Protein AF-0000000068150733 (afdb_homodimer)

Solvent-accessible surface area (backbone atoms only — not comparable to full-atom values): 11790 Å² total; per-residue (Å²): 134,55,69,70,52,43,53,49,50,53,47,48,40,54,48,56,52,60,64,55,58,65,90,79,44,52,70,69,53,48,50,49,39,52,29,52,35,43,36,51,47,25,50,43,48,15,54,50,29,45,76,70,72,30,46,27,62,54,34,52,63,41,22,58,61,53,30,50,47,46,52,62,22,34,41,68,61,52,50,47,52,60,49,49,59,46,46,54,52,49,50,54,51,53,58,60,60,61,64,65,67,68,67,66,71,79,61,90,120,134,54,69,71,54,43,52,49,47,53,48,48,41,55,50,56,52,60,65,55,58,66,89,79,44,52,70,69,53,47,50,50,38,52,28,52,35,42,36,50,46,25,49,42,48,15,53,49,30,44,76,70,72,31,44,26,62,55,34,53,63,42,22,59,61,54,28,50,46,47,52,63,22,35,42,68,59,51,51,47,52,60,50,49,61,47,47,53,54,48,51,53,51,54,60,61,63,63,63,67,69,68,67,69,70,78,61,88,124

pLDDT: mean 83.76, std 21.95, range [26.53, 98.69]

Foldseek 3Di:
DDPVVLVVQLVVLVCQLVVDPPVPDDPVVNLVSQLVSLLSNLVSVLVVCVVVVHHSVVSNVCSVVSSVVSCVVCVVVVVCCVVVVVVVVVVVVVVVVVVPPPPPPVDDD/DDPVVLVVQLVVLVCQLVVDDPVPDDPVVNLVSQLVSLLSNLQSVLVVCVVVVHHSVVSNVCSVVSSVVSCVVCVVVVVCCVVVVVVVVVVVVVVVVVVPPPPPPPDDD

Nearest PDB structures (foldseek):
  3rqe-assembly1_C  TM=3.757E-01  e=7.958E+00  Homo sapiens
  7nsu-assembly1_D  TM=3.282E-01  e=5.380E+00  Escherichia coli
  6xj1-assembly1_B  TM=3.181E-01  e=6.016E+00  Schizosaccharomyces pombe 972h-
  5vot-assembly1_F  TM=4.435E-01  e=8.083E+00  Rattus norvegicus
  5vov-assembly1_H  TM=4.314E-01  e=9.578E+00  Rattus norvegicus

Structure (mmCIF, N/CA/C/O backbone):
data_AF-0000000068150733-model_v1
#
loop_
_entity.id
_entity.type
_entity.pdbx_description
1 polymer 'Uncharacterized protein'
#
loop_
_atom_site.group_PDB
_atom_site.id
_atom_site.type_symbol
_atom_site.label_atom_id
_atom_site.label_alt_id
_atom_site.label_comp_id
_atom_site.label_asym_id
_atom_site.label_entity_id
_atom_site.label_seq_id
_atom_site.pdbx_PDB_ins_code
_atom_site.Cartn_x
_atom_site.Cartn_y
_atom_site.Cartn_z
_atom_site.occupancy
_atom_site.B_iso_or_equiv
_atom_site.auth_seq_id
_atom_site.auth_comp_id
_atom_site.auth_asym_id
_atom_site.auth_atom_id
_atom_site.pdbx_PDB_model_num
ATOM 1 N N . MET A 1 1 ? 11.312 15.406 -2.502 1 82.88 1 MET A N 1
ATOM 2 C CA . MET A 1 1 ? 10.406 15 -3.568 1 82.88 1 MET A CA 1
ATOM 3 C C . MET A 1 1 ? 9.094 15.781 -3.492 1 82.88 1 MET A C 1
ATOM 5 O O . MET A 1 1 ? 8.578 16.031 -2.4 1 82.88 1 MET A O 1
ATOM 9 N N . SER A 1 2 ? 8.648 16.25 -4.652 1 93.19 2 SER A N 1
ATOM 10 C CA . SER A 1 2 ? 7.434 17.047 -4.648 1 93.19 2 SER A CA 1
ATOM 11 C C . SER A 1 2 ? 6.191 16.172 -4.59 1 93.19 2 SER A C 1
ATOM 13 O O . SER A 1 2 ? 6.258 14.977 -4.875 1 93.19 2 SER A O 1
ATOM 15 N N . LEU A 1 3 ? 5.117 16.719 -4.191 1 95 3 LEU A N 1
ATOM 16 C CA . LEU A 1 3 ? 3.873 15.977 -4.066 1 95 3 LEU A CA 1
ATOM 17 C C . LEU A 1 3 ? 3.441 15.406 -5.414 1 95 3 LEU A C 1
ATOM 19 O O . LEU A 1 3 ? 3.072 14.234 -5.508 1 95 3 LEU A O 1
ATOM 23 N N . PRO A 1 4 ? 3.529 16.219 -6.508 1 95.44 4 PRO A N 1
ATOM 24 C CA . PRO A 1 4 ? 3.191 15.648 -7.812 1 95.44 4 PRO A CA 1
ATOM 25 C C . PRO A 1 4 ? 4.086 14.469 -8.188 1 95.44 4 PRO A C 1
ATOM 27 O O . PRO A 1 4 ? 3.621 13.508 -8.805 1 95.44 4 PRO A O 1
ATOM 30 N N . ARG A 1 5 ? 5.289 14.492 -7.812 1 97.19 5 ARG A N 1
ATOM 31 C CA . ARG A 1 5 ? 6.203 13.391 -8.102 1 97.19 5 ARG A CA 1
ATOM 32 C C . ARG A 1 5 ? 5.828 12.148 -7.305 1 97.19 5 ARG A C 1
ATOM 34 O O . ARG A 1 5 ? 5.883 11.031 -7.828 1 97.19 5 ARG A O 1
ATOM 41 N N . ILE A 1 6 ? 5.457 12.328 -6.094 1 97.94 6 ILE A N 1
ATOM 42 C CA . ILE A 1 6 ? 5.047 11.195 -5.27 1 97.94 6 ILE A CA 1
ATOM 43 C C . ILE A 1 6 ? 3.814 10.531 -5.879 1 97.94 6 ILE A C 1
ATOM 45 O O . ILE A 1 6 ? 3.736 9.305 -5.957 1 97.94 6 ILE A O 1
ATOM 49 N N . ARG A 1 7 ? 2.92 11.398 -6.281 1 97.94 7 ARG A N 1
ATOM 50 C CA . ARG A 1 7 ? 1.727 10.875 -6.941 1 97.94 7 ARG A CA 1
ATOM 51 C C . ARG A 1 7 ? 2.092 10.07 -8.188 1 97.94 7 ARG A C 1
ATOM 53 O O . ARG A 1 7 ? 1.596 8.961 -8.383 1 97.94 7 ARG A O 1
ATOM 60 N N . SER A 1 8 ? 2.918 10.617 -8.961 1 98.25 8 SER A N 1
ATOM 61 C CA . SER A 1 8 ? 3.361 9.953 -10.188 1 98.25 8 SER A CA 1
ATOM 62 C C . SER A 1 8 ? 4.07 8.641 -9.875 1 98.25 8 SER A C 1
ATOM 64 O O . SER A 1 8 ? 3.891 7.648 -10.586 1 98.25 8 SER A O 1
ATOM 66 N N . ASP A 1 9 ? 4.871 8.648 -8.891 1 98.25 9 ASP A N 1
ATOM 67 C CA . ASP A 1 9 ? 5.574 7.434 -8.492 1 98.25 9 ASP A CA 1
ATOM 68 C C . ASP A 1 9 ? 4.59 6.344 -8.07 1 98.25 9 ASP A C 1
ATOM 70 O O . ASP A 1 9 ? 4.738 5.184 -8.453 1 98.25 9 ASP A O 1
ATOM 74 N N . LEU A 1 10 ? 3.604 6.75 -7.289 1 98.62 10 LEU A N 1
ATOM 75 C CA . LEU A 1 10 ? 2.625 5.766 -6.84 1 98.62 10 LEU A CA 1
ATOM 76 C C . LEU A 1 10 ? 1.852 5.188 -8.02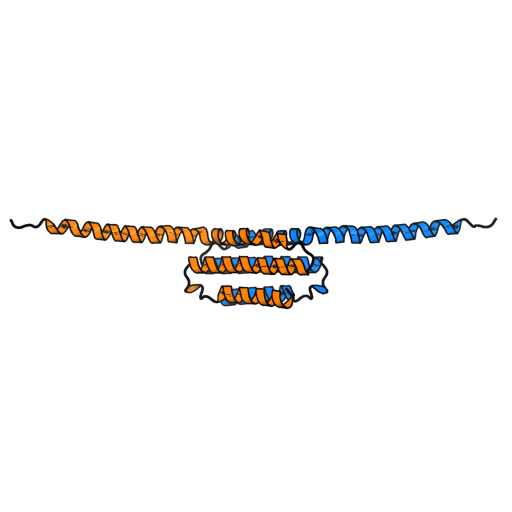3 1 98.62 10 LEU A C 1
ATOM 78 O O . LEU A 1 10 ? 1.628 3.979 -8.094 1 98.62 10 LEU A O 1
ATOM 82 N N . HIS A 1 11 ? 1.472 6.004 -8.977 1 98.62 11 HIS A N 1
ATOM 83 C CA . HIS A 1 11 ? 0.83 5.516 -10.195 1 98.62 11 HIS A CA 1
ATOM 84 C C . HIS A 1 11 ? 1.756 4.586 -10.969 1 98.62 11 HIS A C 1
ATOM 86 O O . HIS A 1 11 ? 1.328 3.531 -11.445 1 98.62 11 HIS A O 1
ATOM 92 N N . GLY A 1 12 ? 2.994 5 -11.109 1 98.38 12 GLY A N 1
ATOM 93 C CA . GLY A 1 12 ? 3.977 4.188 -11.805 1 98.38 12 GLY A CA 1
ATOM 94 C C . GLY A 1 12 ? 4.195 2.832 -11.156 1 98.38 12 GLY A C 1
ATOM 95 O O . GLY A 1 12 ? 4.395 1.833 -11.852 1 98.38 12 GLY A O 1
ATOM 96 N N . GLN A 1 13 ? 4.152 2.809 -9.906 1 98 13 GLN A N 1
ATOM 97 C CA . GLN A 1 13 ? 4.324 1.561 -9.164 1 98 13 GLN A CA 1
ATOM 98 C C . GLN A 1 13 ? 3.162 0.606 -9.422 1 98 13 GLN A C 1
ATOM 100 O O . GLN A 1 13 ? 3.361 -0.603 -9.555 1 98 13 GLN A O 1
ATOM 105 N N . VAL A 1 14 ? 1.964 1.157 -9.461 1 98.38 14 VAL A N 1
ATOM 106 C CA . VAL A 1 14 ? 0.81 0.339 -9.82 1 98.38 14 VAL A CA 1
ATOM 107 C C . VAL A 1 14 ? 0.985 -0.218 -11.227 1 98.38 14 VAL A C 1
ATOM 109 O O . VAL A 1 14 ? 0.758 -1.406 -11.469 1 98.38 14 VAL A O 1
ATOM 112 N N . ASP A 1 15 ? 1.408 0.654 -12.125 1 97.81 15 ASP A N 1
ATOM 113 C CA . ASP A 1 15 ? 1.623 0.216 -13.5 1 97.81 15 ASP A CA 1
ATOM 114 C C . ASP A 1 15 ? 2.676 -0.889 -13.57 1 97.81 15 ASP A C 1
ATOM 116 O O . ASP A 1 15 ? 2.506 -1.874 -14.289 1 97.81 15 ASP A O 1
ATOM 120 N N . GLU A 1 16 ? 3.703 -0.748 -12.836 1 97 16 GLU A N 1
ATOM 121 C CA . GLU A 1 16 ? 4.766 -1.748 -12.812 1 97 16 GLU A CA 1
ATOM 122 C C . GLU A 1 16 ? 4.258 -3.082 -12.273 1 97 16 GLU A C 1
ATOM 124 O O . GLU A 1 16 ? 4.625 -4.145 -12.781 1 97 16 GLU A O 1
ATOM 129 N N . LEU A 1 17 ? 3.477 -3.002 -11.227 1 97.5 17 LEU A N 1
ATOM 130 C CA . LEU A 1 17 ? 2.906 -4.211 -10.648 1 97.5 17 LEU A CA 1
ATOM 131 C C . LEU A 1 17 ? 2.104 -4.988 -11.688 1 97.5 17 LEU A C 1
ATOM 133 O O . LEU A 1 17 ? 2.15 -6.219 -11.719 1 97.5 17 LEU A O 1
ATOM 137 N N . PHE A 1 18 ? 1.454 -4.281 -12.562 1 96.81 18 PHE A N 1
ATOM 138 C CA . PHE A 1 18 ? 0.558 -4.93 -13.508 1 96.81 18 PHE A CA 1
ATOM 139 C C . PHE A 1 18 ? 1.202 -5.016 -14.891 1 96.81 18 PHE A C 1
ATOM 141 O O . PHE A 1 18 ? 0.539 -5.363 -15.867 1 96.81 18 PHE A O 1
ATOM 148 N N . ALA A 1 19 ? 2.461 -4.594 -14.961 1 89.62 19 ALA A N 1
ATOM 149 C CA . ALA A 1 19 ? 3.168 -4.656 -16.234 1 89.62 19 ALA A CA 1
ATOM 150 C C . ALA A 1 19 ? 3.307 -6.098 -16.719 1 89.62 19 ALA A C 1
ATOM 152 O O . ALA A 1 19 ? 3.256 -6.367 -17.922 1 89.62 19 ALA A O 1
ATOM 153 N N . ALA A 1 20 ? 3.533 -6.922 -15.727 1 76.81 20 ALA A N 1
ATOM 154 C CA . ALA A 1 20 ? 3.611 -8.328 -16.125 1 76.81 20 ALA A CA 1
ATOM 155 C C . ALA A 1 20 ? 2.221 -8.938 -16.266 1 76.81 20 ALA A C 1
ATOM 157 O O . ALA A 1 20 ? 1.266 -8.469 -15.641 1 76.81 20 ALA A O 1
ATOM 158 N N . ASP A 1 21 ? 2.107 -9.922 -17.203 1 84.62 21 ASP A N 1
ATOM 159 C CA . ASP A 1 21 ? 0.903 -10.75 -17.281 1 84.62 21 ASP A CA 1
ATOM 160 C C . ASP A 1 21 ? 0.858 -11.766 -16.141 1 84.62 21 ASP A C 1
ATOM 162 O O . ASP A 1 21 ? 1.453 -12.844 -16.25 1 84.62 21 ASP A O 1
ATOM 166 N N . PHE A 1 22 ? 0.133 -11.398 -15.117 1 87.94 22 PHE A N 1
ATOM 167 C CA . PHE A 1 22 ? 0.099 -12.203 -13.906 1 87.94 22 PHE A CA 1
ATOM 168 C C . PHE A 1 22 ? -0.256 -13.648 -14.219 1 87.94 22 PHE A C 1
ATOM 170 O O . PHE A 1 22 ? 0.312 -14.57 -13.641 1 87.94 22 PHE A O 1
ATOM 177 N N . LEU A 1 23 ? -1.138 -13.797 -15.109 1 84.38 23 LEU A N 1
ATOM 178 C CA . LEU A 1 23 ? -1.665 -15.133 -15.383 1 84.38 23 LEU A CA 1
ATOM 179 C C . LEU A 1 23 ? -0.676 -15.953 -16.203 1 84.38 23 LEU A C 1
ATOM 181 O O . LEU A 1 23 ? -0.785 -17.172 -16.266 1 84.38 23 LEU A O 1
ATOM 185 N N . ARG A 1 24 ? 0.294 -15.258 -16.766 1 90.56 24 ARG A N 1
ATOM 186 C CA . ARG A 1 24 ? 1.309 -15.961 -17.547 1 90.56 24 ARG A CA 1
ATOM 187 C C . ARG A 1 24 ? 2.631 -16.031 -16.797 1 90.56 24 ARG A C 1
ATOM 189 O O . ARG A 1 24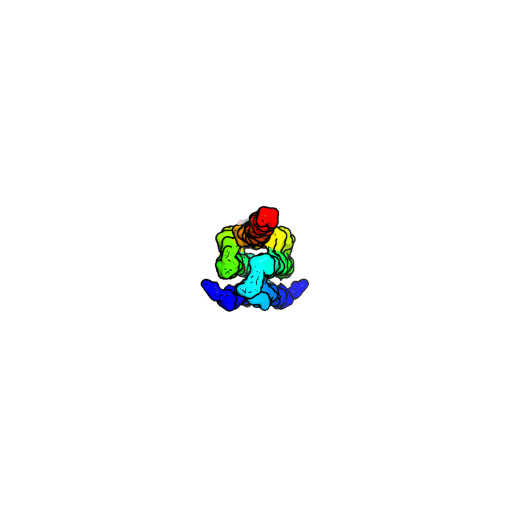 ? 3.596 -16.625 -17.281 1 90.56 24 ARG A O 1
ATOM 196 N N . SER A 1 25 ? 2.646 -15.422 -15.648 1 92.81 25 SER A N 1
ATOM 197 C CA . SER A 1 25 ? 3.844 -15.398 -14.812 1 92.81 25 SER A CA 1
ATOM 198 C C . SER A 1 25 ? 3.816 -16.516 -13.773 1 92.81 25 SER A C 1
ATOM 200 O O . SER A 1 25 ? 2.746 -17 -13.406 1 92.81 25 SER A O 1
ATOM 202 N N . SER A 1 26 ? 5.004 -16.969 -13.391 1 92.56 26 SER A N 1
ATOM 203 C CA . SER A 1 26 ? 5.094 -17.938 -12.312 1 92.56 26 SER A CA 1
ATOM 204 C C . SER A 1 26 ? 4.695 -17.328 -10.977 1 92.56 26 SER A C 1
ATOM 206 O O . SER A 1 26 ? 4.668 -16.109 -10.828 1 92.56 26 SER A O 1
ATOM 208 N N . ASP A 1 27 ? 4.422 -18.172 -10.039 1 92.81 27 ASP A N 1
ATOM 209 C CA . ASP A 1 27 ? 4.125 -17.703 -8.688 1 92.81 27 ASP A CA 1
ATOM 210 C C . ASP A 1 27 ? 5.285 -16.906 -8.109 1 92.81 27 ASP A C 1
ATOM 212 O O . ASP A 1 27 ? 5.078 -15.891 -7.438 1 92.81 27 ASP A O 1
ATOM 216 N N . ALA A 1 28 ? 6.504 -17.375 -8.398 1 93.81 28 ALA A N 1
ATOM 217 C CA . ALA A 1 28 ? 7.695 -16.703 -7.902 1 93.81 28 ALA A CA 1
ATOM 218 C C . ALA A 1 28 ? 7.793 -15.289 -8.469 1 93.81 28 ALA A C 1
ATOM 220 O O . ALA A 1 28 ? 8.133 -14.344 -7.742 1 93.81 28 ALA A O 1
ATOM 221 N N . GLN A 1 29 ? 7.461 -15.203 -9.703 1 95.06 29 GLN A N 1
ATOM 222 C CA . GLN A 1 29 ? 7.5 -13.898 -10.359 1 95.06 29 GLN A CA 1
ATOM 223 C C . GLN A 1 29 ? 6.422 -12.977 -9.797 1 95.06 29 GLN A C 1
ATOM 225 O O . GLN A 1 29 ? 6.68 -11.797 -9.547 1 95.06 29 GLN A O 1
ATOM 230 N N . ASN A 1 30 ? 5.277 -13.516 -9.641 1 96.81 30 ASN A N 1
ATOM 231 C CA . ASN A 1 30 ? 4.18 -12.734 -9.078 1 96.81 30 ASN A CA 1
ATOM 232 C C . ASN A 1 30 ? 4.48 -12.297 -7.648 1 96.81 30 ASN A C 1
ATOM 234 O O . ASN A 1 30 ? 4.195 -11.156 -7.273 1 96.81 30 ASN A O 1
ATOM 238 N N . GLN A 1 31 ? 5.039 -13.188 -6.91 1 96.88 31 GLN A N 1
ATOM 239 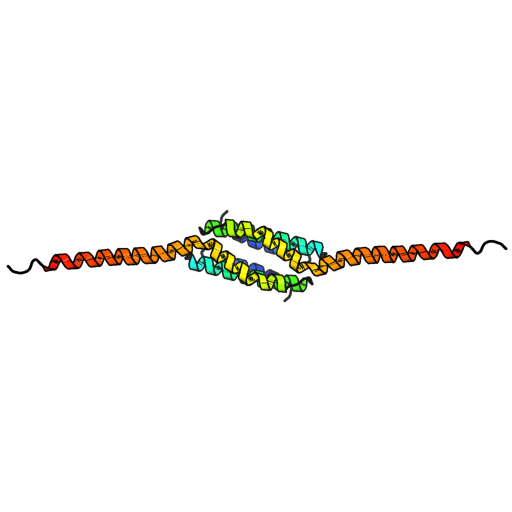C CA . GLN A 1 31 ? 5.434 -12.891 -5.535 1 96.88 31 GLN A CA 1
ATOM 240 C C . GLN A 1 31 ? 6.453 -11.758 -5.492 1 96.88 31 GLN A C 1
ATOM 242 O O . GLN A 1 31 ? 6.324 -10.828 -4.688 1 96.88 31 GLN A O 1
ATOM 247 N N . MET A 1 32 ? 7.418 -11.812 -6.371 1 96.81 32 MET A N 1
ATOM 248 C CA . MET A 1 32 ? 8.453 -10.789 -6.422 1 96.81 32 MET A CA 1
ATOM 249 C C . MET A 1 32 ? 7.871 -9.438 -6.832 1 96.81 32 MET A C 1
ATOM 251 O O . MET A 1 32 ? 8.242 -8.398 -6.277 1 96.81 32 MET A O 1
ATOM 255 N N . ALA A 1 33 ? 6.984 -9.438 -7.766 1 97.31 33 ALA A N 1
ATOM 256 C CA . ALA A 1 33 ? 6.34 -8.203 -8.211 1 97.31 33 ALA A CA 1
ATOM 257 C C . ALA A 1 33 ? 5.594 -7.531 -7.062 1 97.31 33 ALA A C 1
ATOM 259 O O . ALA A 1 33 ? 5.664 -6.312 -6.898 1 97.31 33 ALA A O 1
ATOM 260 N N . LEU A 1 34 ? 4.875 -8.344 -6.297 1 98.19 34 LEU A N 1
ATOM 261 C CA . LEU A 1 34 ? 4.121 -7.812 -5.164 1 98.19 34 LEU A CA 1
ATOM 262 C C . LEU A 1 34 ? 5.062 -7.25 -4.105 1 98.19 34 LEU A C 1
ATOM 264 O O . LEU A 1 34 ? 4.789 -6.191 -3.529 1 98.19 34 LEU A O 1
ATOM 268 N N . LYS A 1 35 ? 6.164 -7.918 -3.857 1 98.25 35 LYS A N 1
ATOM 269 C CA . LYS A 1 35 ? 7.148 -7.438 -2.895 1 98.25 35 LYS A CA 1
ATOM 270 C C . LYS A 1 35 ? 7.73 -6.094 -3.328 1 98.25 35 LYS A C 1
ATOM 272 O O . LYS A 1 35 ? 7.859 -5.176 -2.516 1 98.25 35 LYS A O 1
ATOM 277 N N . CYS A 1 36 ? 8.094 -6.008 -4.582 1 97.88 36 CYS A N 1
ATOM 278 C CA . CYS A 1 36 ? 8.641 -4.766 -5.113 1 97.88 36 CYS A CA 1
ATOM 279 C C . CYS A 1 36 ? 7.625 -3.633 -5.012 1 97.88 36 CYS A C 1
ATOM 281 O O . CYS A 1 36 ? 7.977 -2.508 -4.648 1 97.88 36 CYS A O 1
ATOM 283 N N . PHE A 1 37 ? 6.391 -3.971 -5.312 1 98.5 37 PHE A N 1
ATOM 284 C CA . PHE A 1 37 ? 5.332 -2.973 -5.207 1 98.5 37 PHE A CA 1
ATOM 285 C C . PHE A 1 37 ? 5.234 -2.434 -3.787 1 98.5 37 PHE A C 1
ATOM 287 O O . PHE A 1 37 ? 5.238 -1.22 -3.576 1 98.5 37 PHE A O 1
ATOM 294 N N . LEU A 1 38 ? 5.156 -3.307 -2.842 1 98.69 38 LEU A N 1
ATOM 295 C CA . LEU A 1 38 ? 4.977 -2.875 -1.459 1 98.69 38 LEU A CA 1
ATOM 296 C C . LEU A 1 38 ? 6.191 -2.09 -0.975 1 98.69 38 LEU A C 1
ATOM 298 O O . LEU A 1 38 ? 6.047 -1.052 -0.326 1 98.69 38 LEU A O 1
ATOM 302 N N . SER A 1 39 ? 7.348 -2.539 -1.294 1 98.5 39 SER A N 1
ATOM 303 C CA . SER A 1 39 ? 8.562 -1.82 -0.911 1 98.5 39 SER A CA 1
ATOM 304 C C . SER A 1 39 ? 8.562 -0.401 -1.471 1 98.5 39 SER A C 1
ATOM 306 O O . SER A 1 39 ? 8.82 0.559 -0.741 1 98.5 39 SER A O 1
ATOM 308 N N . SER A 1 40 ? 8.242 -0.284 -2.676 1 98.31 40 SER A N 1
ATOM 309 C CA . SER A 1 40 ? 8.25 1.017 -3.338 1 98.31 40 SER A CA 1
ATOM 310 C C . SER A 1 40 ? 7.109 1.896 -2.836 1 98.31 40 SER A C 1
ATOM 312 O O . SER A 1 40 ? 7.277 3.105 -2.67 1 98.31 40 SER A O 1
ATOM 314 N N . ALA A 1 41 ? 5.953 1.304 -2.656 1 98.56 41 ALA A N 1
ATOM 315 C CA . ALA A 1 41 ? 4.812 2.064 -2.152 1 98.56 41 ALA A CA 1
ATOM 316 C C . ALA A 1 41 ? 5.113 2.664 -0.782 1 98.56 41 ALA A C 1
ATOM 318 O O . ALA A 1 41 ? 4.824 3.838 -0.533 1 98.56 41 ALA A O 1
ATOM 319 N N . TYR A 1 42 ? 5.699 1.88 0.069 1 98.69 42 TYR A N 1
ATOM 320 C CA . TYR A 1 42 ? 6.004 2.377 1.406 1 98.69 42 TYR A CA 1
ATOM 321 C C . TYR A 1 42 ? 7.098 3.436 1.359 1 98.69 42 TYR A C 1
ATOM 323 O O . TYR A 1 42 ? 7.121 4.352 2.184 1 98.69 42 TYR A O 1
ATOM 331 N N . SER A 1 43 ? 8 3.346 0.404 1 98.44 43 SER A N 1
ATOM 332 C CA . SER A 1 43 ? 8.953 4.426 0.191 1 98.44 43 SER A CA 1
ATOM 333 C C . SER A 1 43 ? 8.25 5.719 -0.21 1 98.44 43 SER A C 1
ATOM 335 O O . SER A 1 43 ? 8.57 6.789 0.305 1 98.44 43 SER A O 1
ATOM 337 N N . SER A 1 44 ? 7.305 5.645 -1.067 1 98.62 44 SER A N 1
ATOM 338 C CA . SER A 1 44 ? 6.523 6.809 -1.479 1 98.62 44 SER A CA 1
ATOM 339 C C . SER A 1 44 ? 5.703 7.363 -0.32 1 98.62 44 SER A C 1
ATOM 341 O O . SER A 1 44 ? 5.598 8.578 -0.153 1 98.62 44 SER A O 1
ATOM 343 N N . LEU A 1 45 ? 5.176 6.473 0.473 1 98.5 45 LEU A N 1
ATOM 344 C CA . LEU A 1 45 ? 4.387 6.902 1.621 1 98.5 45 LEU A CA 1
ATOM 345 C C . LEU A 1 45 ? 5.27 7.602 2.654 1 98.5 45 LEU A C 1
ATOM 347 O O . LEU A 1 45 ? 4.836 8.555 3.301 1 98.5 45 LEU A O 1
ATOM 351 N N . ALA A 1 46 ? 6.461 7.094 2.803 1 98.62 46 ALA A N 1
ATOM 352 C CA . ALA A 1 46 ? 7.41 7.766 3.688 1 98.62 46 ALA A CA 1
ATOM 353 C C . ALA A 1 46 ? 7.668 9.195 3.223 1 98.62 46 ALA A C 1
ATOM 355 O O . ALA A 1 46 ? 7.656 10.133 4.031 1 98.62 46 ALA A O 1
ATOM 356 N N . SER A 1 47 ? 7.875 9.359 1.923 1 98.5 47 SER A N 1
ATOM 357 C CA . SER A 1 47 ? 8.086 10.688 1.355 1 98.5 47 SER A CA 1
ATOM 358 C C . SER A 1 47 ? 6.875 11.586 1.57 1 98.5 47 SER A C 1
ATOM 360 O O . SER A 1 47 ? 7.02 12.766 1.896 1 98.5 47 SER A O 1
ATOM 362 N N . LEU A 1 48 ? 5.738 11.039 1.406 1 98.06 48 LEU A N 1
ATOM 363 C CA . LEU A 1 48 ? 4.512 11.797 1.61 1 98.06 48 LEU A CA 1
ATOM 364 C C . LEU A 1 48 ? 4.383 12.242 3.062 1 98.06 48 LEU A C 1
ATOM 366 O O . LEU A 1 48 ? 4.078 13.406 3.334 1 98.06 48 LEU A O 1
ATOM 370 N N . ALA A 1 49 ? 4.59 11.273 3.957 1 97.75 49 ALA A N 1
ATOM 371 C CA . ALA A 1 49 ? 4.527 11.594 5.379 1 97.75 49 ALA A CA 1
ATOM 372 C C . ALA A 1 49 ? 5.469 12.742 5.727 1 97.75 49 ALA A C 1
ATOM 374 O O . ALA A 1 49 ? 5.09 13.664 6.453 1 97.75 49 ALA A O 1
ATOM 375 N N . TRP A 1 50 ? 6.625 12.711 5.156 1 97.31 50 TRP A N 1
ATOM 376 C CA . TRP A 1 50 ? 7.609 13.766 5.387 1 97.31 50 TRP A CA 1
ATOM 377 C C . TRP A 1 50 ? 7.078 15.109 4.91 1 97.31 50 TRP A C 1
ATOM 379 O O . TRP A 1 50 ? 7.211 16.125 5.613 1 97.31 50 TRP A O 1
ATOM 389 N N . HIS A 1 51 ? 6.449 15.227 3.799 1 96 51 HIS A N 1
ATOM 390 C CA . HIS A 1 51 ? 5.891 16.453 3.252 1 96 51 HIS A CA 1
ATOM 391 C C . HIS A 1 51 ? 4.773 17 4.141 1 96 51 HIS A C 1
ATOM 393 O O . HIS A 1 51 ? 4.543 18.203 4.188 1 96 51 HIS A O 1
ATOM 399 N N . LEU A 1 52 ? 4.18 16.094 4.789 1 96 52 LEU A N 1
ATOM 400 C CA . LEU A 1 52 ? 3.033 16.469 5.605 1 96 52 LEU A CA 1
ATOM 401 C C . LEU A 1 52 ? 3.475 16.828 7.02 1 96 52 LEU A C 1
ATOM 403 O O . LEU A 1 52 ? 2.645 17.188 7.863 1 96 52 LEU A O 1
ATOM 407 N N . GLY A 1 53 ? 4.738 16.703 7.312 1 95.69 53 GLY A N 1
ATOM 408 C CA . GLY A 1 53 ? 5.258 17.016 8.633 1 95.69 53 GLY A CA 1
ATOM 409 C C . GLY A 1 53 ? 5.125 15.859 9.609 1 95.69 53 GLY A C 1
ATOM 410 O O . GLY A 1 53 ? 5.289 16.031 10.82 1 95.69 53 GLY A O 1
ATOM 411 N N . ALA A 1 54 ? 4.707 14.664 9.109 1 97.38 54 ALA A N 1
ATOM 412 C CA . ALA A 1 54 ? 4.586 13.453 9.922 1 97.38 54 ALA A CA 1
ATOM 413 C C . ALA A 1 54 ? 5.902 12.688 9.953 1 97.38 54 ALA A C 1
ATOM 415 O O . ALA A 1 54 ? 6.879 13.078 9.305 1 97.38 54 ALA A O 1
ATOM 416 N N . ASP A 1 55 ? 5.961 11.648 10.773 1 98.38 55 ASP A N 1
ATOM 417 C CA . ASP A 1 55 ? 7.18 10.867 10.953 1 98.38 55 ASP A CA 1
ATOM 418 C C . ASP A 1 55 ? 7.355 9.867 9.805 1 98.38 55 ASP A C 1
ATOM 420 O O . ASP A 1 55 ? 6.766 8.789 9.82 1 98.38 55 ASP A O 1
ATOM 424 N N . ALA A 1 56 ? 8.164 10.133 8.891 1 98.38 56 ALA A N 1
ATOM 425 C CA . ALA A 1 56 ? 8.414 9.32 7.703 1 98.38 56 ALA A CA 1
ATOM 426 C C . ALA A 1 56 ? 9.008 7.965 8.07 1 98.38 56 ALA A C 1
ATOM 428 O O . ALA A 1 56 ? 8.875 6.996 7.324 1 98.38 56 ALA A O 1
ATOM 429 N N . HIS A 1 57 ? 9.695 7.844 9.203 1 98.5 57 HIS A N 1
ATOM 430 C CA . HIS A 1 57 ? 10.43 6.645 9.594 1 98.5 57 HIS A CA 1
ATOM 431 C C . HIS A 1 57 ? 9.477 5.492 9.891 1 98.5 57 HIS A C 1
ATOM 433 O O . HIS A 1 57 ? 9.852 4.324 9.758 1 98.5 57 HIS A O 1
ATOM 439 N N . VAL A 1 58 ? 8.305 5.852 10.258 1 98.56 58 VAL A N 1
ATOM 440 C CA . VAL A 1 58 ? 7.301 4.832 10.547 1 98.56 58 VAL A CA 1
ATOM 441 C C . VAL A 1 58 ? 7.027 4.004 9.297 1 98.56 58 VAL A C 1
ATOM 443 O O . VAL A 1 58 ? 7.004 2.771 9.352 1 98.56 58 VAL A O 1
ATOM 446 N N . PHE A 1 59 ? 6.91 4.629 8.156 1 98.56 59 PHE A N 1
ATOM 447 C CA . PHE A 1 59 ? 6.656 3.934 6.898 1 98.56 59 PHE A CA 1
ATOM 448 C C . PHE A 1 59 ? 7.93 3.275 6.379 1 98.56 59 PHE A C 1
ATOM 450 O O . PHE A 1 59 ? 7.879 2.195 5.789 1 98.56 59 PHE A O 1
ATOM 457 N N . GLN A 1 60 ? 9.031 3.928 6.613 1 98.31 60 GLN A N 1
ATOM 458 C CA . GLN A 1 60 ? 10.305 3.35 6.184 1 98.31 60 GLN A CA 1
ATOM 459 C C . GLN A 1 60 ? 10.562 2.014 6.871 1 98.31 60 GLN A C 1
ATOM 461 O O . GLN A 1 60 ? 10.969 1.046 6.227 1 98.31 60 GLN A O 1
ATOM 466 N N . ARG A 1 61 ? 10.234 1.952 8.078 1 98.19 61 ARG A N 1
ATOM 467 C CA . ARG A 1 61 ? 10.484 0.746 8.867 1 98.19 61 ARG A CA 1
ATOM 468 C C . ARG A 1 61 ? 9.5 -0.356 8.5 1 98.19 61 ARG A C 1
ATOM 470 O O . ARG A 1 61 ? 9.805 -1.543 8.625 1 98.19 61 ARG A O 1
ATOM 477 N N . GLU A 1 62 ? 8.391 0.1 8.016 1 98.31 62 GLU A N 1
ATOM 478 C CA . GLU A 1 62 ? 7.344 -0.872 7.715 1 98.31 62 GLU A CA 1
ATOM 479 C C . GLU A 1 62 ? 7.594 -1.554 6.371 1 98.31 62 GLU A C 1
ATOM 481 O O . GLU A 1 62 ? 6.988 -2.582 6.07 1 98.31 62 GLU A O 1
ATOM 486 N N . ALA A 1 63 ? 8.492 -1.064 5.559 1 97.81 63 ALA A N 1
ATOM 487 C CA . ALA A 1 63 ? 8.719 -1.583 4.215 1 97.81 63 ALA A CA 1
ATOM 488 C C . ALA A 1 63 ? 9.094 -3.062 4.25 1 97.81 63 ALA A C 1
ATOM 490 O O . ALA A 1 63 ? 8.531 -3.869 3.504 1 97.81 63 ALA A O 1
ATOM 491 N N . GLN A 1 64 ? 9.953 -3.438 5.109 1 97.5 64 GLN A N 1
ATOM 492 C CA . GLN A 1 64 ? 10.406 -4.824 5.156 1 97.5 64 GLN A CA 1
ATOM 493 C C . GLN A 1 64 ? 9.305 -5.742 5.684 1 97.5 64 GLN A C 1
ATOM 495 O O . GLN A 1 64 ? 8.984 -6.754 5.059 1 97.5 64 GLN A O 1
ATOM 500 N N . PRO A 1 65 ? 8.719 -5.438 6.863 1 97.88 65 PRO A N 1
ATOM 501 C CA . PRO A 1 65 ? 7.59 -6.258 7.305 1 97.88 65 PRO A CA 1
ATOM 502 C C . PRO A 1 65 ? 6.512 -6.402 6.23 1 97.88 65 PRO A C 1
ATOM 504 O O . PRO A 1 65 ? 5.918 -7.477 6.086 1 97.88 65 PRO A O 1
ATOM 507 N N . ALA A 1 66 ? 6.238 -5.375 5.477 1 97.75 66 ALA A N 1
ATOM 508 C CA . ALA A 1 66 ? 5.223 -5.426 4.426 1 97.75 66 ALA A CA 1
ATOM 509 C C . ALA A 1 66 ? 5.609 -6.426 3.34 1 97.75 66 ALA A C 1
ATOM 511 O O . ALA A 1 66 ? 4.758 -7.156 2.826 1 97.75 66 ALA A O 1
ATOM 512 N N . THR A 1 67 ? 6.844 -6.477 2.99 1 98.12 67 THR A N 1
ATOM 513 C CA . THR A 1 67 ? 7.293 -7.438 1.987 1 98.12 67 THR A CA 1
ATOM 514 C C . THR A 1 67 ? 7.258 -8.859 2.543 1 98.12 67 THR A C 1
ATOM 516 O O . THR A 1 67 ? 6.98 -9.805 1.81 1 98.12 67 THR A O 1
ATOM 519 N N . ASP A 1 68 ? 7.52 -9.008 3.822 1 98.19 68 ASP A N 1
ATOM 520 C CA . ASP A 1 68 ? 7.43 -10.32 4.465 1 98.19 68 ASP A CA 1
ATOM 521 C C . ASP A 1 68 ? 6 -10.852 4.426 1 98.19 68 ASP A C 1
ATOM 523 O O . ASP A 1 68 ? 5.789 -12.062 4.348 1 98.19 68 ASP A O 1
ATOM 527 N N . LEU A 1 69 ? 5.07 -9.93 4.477 1 98.38 69 LEU A N 1
ATOM 528 C CA . LEU A 1 69 ? 3.664 -10.305 4.387 1 98.38 69 LEU A CA 1
ATOM 529 C C . LEU A 1 69 ? 3.381 -11.055 3.092 1 98.38 69 LEU A C 1
ATOM 531 O O . LEU A 1 69 ? 2.533 -11.953 3.061 1 98.38 69 LEU A O 1
ATOM 535 N N . VAL A 1 70 ? 4.074 -10.688 2.029 1 98.56 70 VAL A N 1
ATOM 536 C CA . VAL A 1 70 ? 3.891 -11.344 0.739 1 98.56 70 VAL A CA 1
ATOM 537 C C . VAL A 1 70 ? 4.336 -12.797 0.833 1 98.56 70 VAL A C 1
ATOM 539 O O . VAL A 1 70 ? 3.684 -13.688 0.285 1 98.56 70 VAL A O 1
ATOM 542 N N . ASP A 1 71 ? 5.445 -12.984 1.552 1 98.06 71 ASP A N 1
ATOM 543 C CA . ASP A 1 71 ? 5.891 -14.359 1.766 1 98.06 71 ASP A CA 1
ATOM 544 C C . ASP A 1 71 ? 4.824 -15.18 2.488 1 98.06 71 ASP A C 1
ATOM 546 O O . ASP A 1 71 ? 4.598 -16.344 2.154 1 98.06 71 ASP A O 1
ATOM 550 N N . ASP A 1 72 ? 4.203 -14.578 3.418 1 98.44 72 ASP A N 1
ATOM 551 C CA . ASP A 1 72 ? 3.139 -15.258 4.152 1 98.44 72 ASP A CA 1
ATOM 552 C C . ASP A 1 72 ? 1.967 -15.594 3.232 1 98.44 72 ASP A C 1
ATOM 554 O O . ASP A 1 72 ? 1.41 -16.688 3.305 1 98.44 72 ASP A O 1
ATOM 558 N N . ALA A 1 73 ? 1.622 -14.703 2.35 1 98.62 73 ALA A N 1
ATOM 559 C CA . ALA A 1 73 ? 0.491 -14.906 1.447 1 98.62 73 ALA A CA 1
ATOM 560 C C . ALA A 1 73 ? 0.775 -16.031 0.456 1 98.62 73 ALA A C 1
ATOM 562 O O . ALA A 1 73 ? -0.128 -16.781 0.088 1 98.62 73 ALA A O 1
ATOM 563 N N . PHE A 1 74 ? 2.014 -16.172 0.082 1 98 74 PHE A N 1
ATOM 564 C CA . PHE A 1 74 ? 2.373 -17.125 -0.951 1 98 74 PHE A CA 1
ATOM 565 C C . PHE A 1 74 ? 2.938 -18.406 -0.33 1 98 74 PHE A C 1
ATOM 567 O O . PHE A 1 74 ? 3.482 -19.25 -1.035 1 98 74 PHE A O 1
ATOM 574 N N . PHE A 1 75 ? 2.857 -18.531 0.931 1 97.31 75 PHE A N 1
ATOM 575 C CA . PHE A 1 75 ? 3.502 -19.625 1.663 1 97.31 75 PHE A CA 1
ATOM 576 C C . PHE A 1 75 ? 3.102 -20.969 1.089 1 97.31 75 PHE A C 1
ATOM 578 O O . PHE A 1 75 ? 3.961 -21.797 0.781 1 97.31 75 PHE A O 1
ATOM 585 N N . ALA A 1 76 ? 1.841 -21.25 0.922 1 95.25 76 ALA A N 1
ATOM 586 C CA . ALA A 1 76 ? 1.353 -22.547 0.429 1 95.25 76 ALA A CA 1
ATOM 587 C C . ALA A 1 76 ? 1.82 -22.797 -1.001 1 95.25 76 ALA A C 1
ATOM 589 O O . ALA A 1 76 ? 2.236 -23.906 -1.339 1 95.25 76 ALA A O 1
ATOM 590 N N . LEU A 1 77 ? 1.782 -21.828 -1.846 1 94.62 77 LEU A N 1
ATOM 591 C CA . LEU A 1 77 ? 2.23 -21.953 -3.229 1 94.62 77 LEU A CA 1
ATOM 592 C C . LEU A 1 77 ? 3.723 -22.266 -3.291 1 94.62 77 LEU A C 1
ATOM 594 O O . LEU A 1 77 ? 4.156 -23.078 -4.102 1 94.62 77 LEU A O 1
ATOM 598 N N . ASN A 1 78 ? 4.402 -21.625 -2.428 1 93.94 78 ASN A N 1
ATOM 599 C CA . ASN A 1 78 ? 5.84 -21.859 -2.373 1 93.94 78 ASN A CA 1
ATOM 600 C C . ASN A 1 78 ? 6.164 -23.281 -1.93 1 93.94 78 ASN A C 1
ATOM 602 O O . ASN A 1 78 ? 7.082 -23.906 -2.461 1 93.94 78 ASN A O 1
ATOM 606 N N . ARG A 1 79 ? 5.406 -23.734 -1.013 1 92.88 79 ARG A N 1
ATOM 607 C CA . ARG A 1 79 ? 5.602 -25.094 -0.527 1 92.88 79 ARG A CA 1
ATOM 608 C C . ARG A 1 79 ? 5.301 -26.125 -1.619 1 92.88 79 ARG A C 1
ATOM 610 O O . ARG A 1 79 ? 6.023 -27.109 -1.773 1 92.88 79 ARG A O 1
ATOM 617 N N . GLU A 1 80 ? 4.324 -25.922 -2.365 1 89.94 80 GLU A N 1
ATOM 618 C CA . GLU A 1 80 ? 3.947 -26.812 -3.465 1 89.94 80 GLU A CA 1
ATOM 619 C C . GLU A 1 80 ? 5.031 -26.844 -4.539 1 89.94 80 GLU A C 1
ATOM 621 O O . GLU A 1 80 ? 5.332 -27.906 -5.094 1 89.94 80 GLU A O 1
ATOM 626 N N . ARG A 1 81 ? 5.492 -25.719 -4.824 1 86.19 81 ARG A N 1
ATOM 627 C CA . ARG A 1 81 ? 6.551 -25.625 -5.824 1 86.19 81 ARG A CA 1
ATOM 628 C C . ARG A 1 81 ? 7.797 -26.375 -5.379 1 86.19 81 ARG A C 1
ATOM 630 O O . ARG A 1 81 ? 8.477 -27 -6.195 1 86.19 81 ARG A O 1
ATOM 637 N N . GLU A 1 82 ? 8.102 -26.234 -4.113 1 83.38 82 GLU A N 1
ATOM 638 C CA . GLU A 1 82 ? 9.289 -26.891 -3.564 1 83.38 82 GLU A CA 1
ATOM 639 C C . GLU A 1 82 ? 9.141 -28.406 -3.6 1 83.38 82 GLU A C 1
ATOM 641 O O . GLU A 1 82 ? 10.102 -29.125 -3.885 1 83.38 82 GLU A O 1
ATOM 646 N N . PHE A 1 83 ? 7.926 -28.922 -3.299 1 79.06 83 PHE A N 1
ATOM 647 C CA . PHE A 1 83 ? 7.715 -30.359 -3.232 1 79.06 83 PHE A CA 1
ATOM 648 C C . PHE A 1 83 ? 7.336 -30.906 -4.598 1 79.06 83 PHE A C 1
ATOM 650 O O . PHE A 1 83 ? 7.527 -32.094 -4.867 1 79.06 83 PHE A O 1
ATOM 657 N N . GLY A 1 84 ? 6.582 -30.141 -5.32 1 66.88 84 GLY A N 1
ATOM 658 C CA . GLY A 1 84 ? 6.238 -30.594 -6.656 1 66.88 84 GLY A CA 1
ATOM 659 C C . GLY A 1 84 ? 7.434 -30.656 -7.594 1 66.88 84 GLY A C 1
ATOM 660 O O . GLY A 1 84 ? 7.488 -31.5 -8.484 1 66.8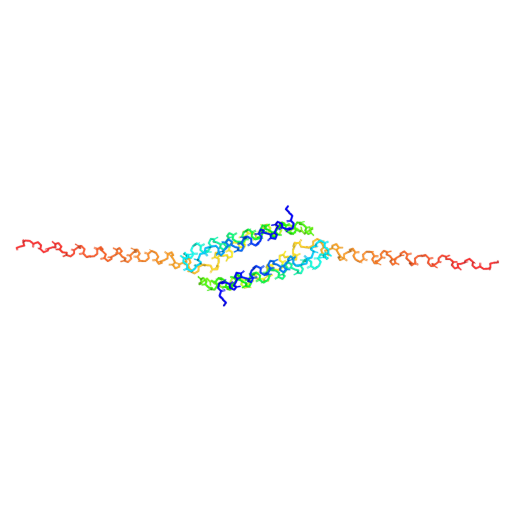8 84 GLY A O 1
ATOM 661 N N . SER A 1 85 ? 8.188 -29.688 -7.621 1 59.78 85 SER A N 1
ATOM 662 C CA . SER A 1 85 ? 9.398 -29.734 -8.438 1 59.78 85 SER A CA 1
ATOM 663 C C . SER A 1 85 ? 10.281 -30.906 -8.031 1 59.78 85 SER A C 1
ATOM 665 O O . SER A 1 85 ? 10.969 -31.5 -8.867 1 59.78 85 SER A O 1
ATOM 667 N N . GLY A 1 86 ? 10.305 -31.219 -6.73 1 53.47 86 GLY A N 1
ATOM 668 C CA . GLY A 1 86 ? 11.109 -32.344 -6.297 1 53.47 86 GLY A CA 1
ATOM 669 C C . GLY A 1 86 ? 10.477 -33.688 -6.605 1 53.47 86 GLY A C 1
ATOM 670 O O . GLY A 1 86 ? 11.172 -34.656 -6.906 1 53.47 86 GLY A O 1
ATOM 671 N N . ALA A 1 87 ? 9.18 -33.906 -6.285 1 52.25 87 ALA A N 1
ATOM 672 C CA . ALA A 1 87 ? 8.555 -35.188 -6.477 1 52.25 87 ALA A CA 1
ATOM 673 C C . ALA A 1 87 ? 8.516 -35.594 -7.953 1 52.25 87 ALA A C 1
ATOM 675 O O . ALA A 1 87 ? 8.703 -36.75 -8.305 1 52.25 87 ALA A O 1
ATOM 676 N N . ASP A 1 88 ? 8.164 -34.625 -8.75 1 49.66 88 ASP A N 1
ATOM 677 C CA . ASP A 1 88 ? 8.188 -35.062 -10.156 1 49.66 88 ASP A CA 1
ATOM 678 C C . ASP A 1 88 ? 9.609 -35.344 -10.617 1 49.66 88 ASP A C 1
ATOM 680 O O . ASP A 1 88 ? 9.828 -36.188 -11.477 1 49.66 88 ASP A O 1
ATOM 684 N N . ALA A 1 89 ? 10.492 -34.656 -10.086 1 49.56 89 ALA A N 1
ATOM 685 C CA . ALA A 1 89 ? 11.867 -34.969 -10.461 1 49.56 89 ALA A CA 1
ATOM 686 C C . ALA A 1 89 ? 12.297 -36.312 -9.867 1 49.56 89 ALA A C 1
ATOM 688 O O . ALA A 1 89 ? 13.016 -37.062 -10.508 1 49.56 89 ALA A O 1
ATOM 689 N N . ASN A 1 90 ? 11.82 -36.562 -8.688 1 48.22 90 ASN A N 1
ATOM 690 C CA . ASN A 1 90 ? 12.18 -37.844 -8.094 1 48.22 90 ASN A CA 1
ATOM 691 C C . ASN A 1 90 ? 11.336 -39 -8.656 1 48.22 90 ASN A C 1
ATOM 693 O O . ASN A 1 90 ? 11.797 -40.125 -8.742 1 48.22 90 ASN A O 1
ATOM 697 N N . GLN A 1 91 ? 10.125 -38.719 -8.953 1 47.56 91 GLN A N 1
ATOM 698 C CA . GLN A 1 91 ? 9.305 -39.781 -9.516 1 47.56 91 GLN A CA 1
ATOM 699 C C . GLN A 1 91 ? 9.727 -40.094 -10.945 1 47.56 91 GLN A C 1
ATOM 701 O O . GLN A 1 91 ? 9.711 -41.281 -11.352 1 47.56 91 GLN A O 1
ATOM 706 N N . VAL A 1 92 ? 10.109 -39.125 -11.648 1 47.19 92 VAL A N 1
ATOM 707 C CA . VAL A 1 92 ? 10.594 -39.406 -12.992 1 47.19 92 VAL A CA 1
ATOM 708 C C . VAL A 1 92 ? 11.938 -40.125 -12.922 1 47.19 92 VAL A C 1
ATOM 710 O O . VAL A 1 92 ? 12.188 -41.062 -13.695 1 47.19 92 VAL A O 1
ATOM 713 N N . GLN A 1 93 ? 12.633 -39.781 -11.922 1 48.94 93 GLN A N 1
ATOM 714 C CA . GLN A 1 93 ? 13.945 -40.438 -11.859 1 48.94 93 GLN A CA 1
ATOM 715 C C . GLN A 1 93 ? 13.836 -41.875 -11.367 1 48.94 93 GLN A C 1
ATOM 717 O O . GLN A 1 93 ? 14.602 -42.75 -11.797 1 48.94 93 GLN A O 1
ATOM 722 N N . ARG A 1 94 ? 12.875 -42.219 -10.539 1 51.41 94 ARG A N 1
ATOM 723 C CA . ARG A 1 94 ? 12.742 -43.562 -10.055 1 51.41 94 ARG A CA 1
ATOM 724 C C . ARG A 1 94 ? 12.203 -44.5 -11.148 1 51.41 94 ARG A C 1
ATOM 726 O O . ARG A 1 94 ? 12.531 -45.688 -11.188 1 51.41 94 ARG A O 1
ATOM 733 N N . GLN A 1 95 ? 11.359 -43.969 -12.039 1 47.44 95 GLN A N 1
ATOM 734 C CA . GLN A 1 95 ? 10.773 -44.844 -13.047 1 47.44 95 GLN A CA 1
ATOM 735 C C . GLN A 1 95 ? 11.797 -45.219 -14.117 1 47.44 95 GLN A C 1
ATOM 737 O O . GLN A 1 95 ? 11.789 -46.344 -14.625 1 47.44 95 GLN A O 1
ATOM 742 N N . LEU A 1 96 ? 12.719 -44.281 -14.406 1 46.69 96 LEU A N 1
ATOM 743 C CA . LEU A 1 96 ? 13.703 -44.562 -15.438 1 46.69 96 LEU A CA 1
ATOM 744 C C . LEU A 1 96 ? 14.742 -45.562 -14.945 1 46.69 96 LEU A C 1
ATOM 746 O O . LEU A 1 96 ? 15.289 -46.344 -15.727 1 46.69 96 LEU A O 1
ATOM 750 N N . GLY A 1 97 ? 14.898 -45.562 -13.57 1 46.25 97 GLY A N 1
ATOM 751 C CA . GLY A 1 97 ? 15.945 -46.406 -13.047 1 46.25 97 GLY A CA 1
ATOM 752 C C . GLY A 1 97 ? 15.586 -47.875 -13.086 1 46.25 97 GLY A C 1
ATOM 753 O O . GLY A 1 97 ? 16.469 -48.75 -13.148 1 46.25 97 GLY A O 1
ATOM 754 N N . THR A 1 98 ? 14.258 -48.219 -12.945 1 48.97 98 THR A N 1
ATOM 755 C CA . THR A 1 98 ? 13.891 -49.625 -12.797 1 48.97 98 THR A CA 1
ATOM 756 C C . THR A 1 98 ? 13.797 -50.281 -14.156 1 48.97 98 THR A C 1
ATOM 758 O O . THR A 1 98 ? 13.828 -51.531 -14.25 1 48.97 98 THR A O 1
ATOM 761 N N . TYR A 1 99 ? 13.617 -49.5 -15.281 1 41.28 99 TYR A N 1
ATOM 762 C CA . TYR A 1 99 ? 13.43 -50.156 -16.578 1 41.28 99 TYR A CA 1
ATOM 763 C C . TYR A 1 99 ? 14.734 -50.781 -17.062 1 41.28 99 TYR A C 1
ATOM 765 O O . TYR A 1 99 ? 14.711 -51.75 -17.828 1 41.28 99 TYR A O 1
ATOM 773 N N . ASN A 1 100 ? 15.969 -50.25 -16.641 1 44.75 100 ASN A N 1
ATOM 774 C CA . ASN A 1 100 ? 17.172 -50.75 -17.281 1 44.75 100 ASN A CA 1
ATOM 775 C C . ASN A 1 100 ? 17.578 -52.125 -16.719 1 44.75 100 ASN A C 1
ATOM 777 O O . ASN A 1 100 ? 18.391 -52.812 -17.328 1 44.75 100 ASN A O 1
ATOM 781 N N . SER A 1 101 ? 17.172 -52.406 -15.477 1 43 101 SER A N 1
ATOM 782 C CA . SER A 1 101 ? 17.844 -53.594 -14.914 1 43 101 SER A CA 1
ATOM 783 C C . SER A 1 101 ? 17.234 -54.875 -15.445 1 43 101 SER A C 1
ATOM 785 O O . SER A 1 101 ? 17.797 -55.969 -15.25 1 43 101 SER A O 1
ATOM 787 N N . ARG A 1 102 ? 16.016 -54.875 -15.93 1 44.12 102 ARG A N 1
ATOM 788 C CA . ARG A 1 102 ? 15.438 -56.188 -16.156 1 44.12 102 ARG A CA 1
ATOM 789 C C . ARG A 1 102 ? 15.961 -56.781 -17.469 1 44.12 102 ARG A C 1
ATOM 791 O O . ARG A 1 102 ? 15.797 -57.969 -17.719 1 44.12 102 ARG A O 1
ATOM 798 N N . GLN A 1 103 ? 16.359 -55.906 -18.406 1 40.19 103 GLN A N 1
ATOM 799 C CA . GLN A 1 103 ? 16.5 -56.5 -19.734 1 40.19 103 GLN A CA 1
ATOM 800 C C . GLN A 1 103 ? 17.75 -57.344 -19.828 1 40.19 103 GLN A C 1
ATOM 802 O O . GLN A 1 103 ? 17.891 -58.156 -20.75 1 40.19 103 GLN A O 1
ATOM 807 N N . GLN A 1 104 ? 18.719 -57.094 -18.922 1 37.34 104 GLN A N 1
ATOM 808 C CA . GLN A 1 104 ? 20 -57.625 -19.422 1 37.34 104 GLN A CA 1
ATOM 809 C C . GLN A 1 104 ? 20.141 -59.094 -19.141 1 37.34 104 GLN A C 1
ATOM 811 O O . GLN A 1 104 ? 21.125 -59.719 -19.578 1 37.34 104 GLN A O 1
ATOM 816 N N . PHE A 1 105 ? 19.297 -59.719 -18.281 1 38.59 105 PHE A N 1
ATOM 817 C CA . PHE A 1 105 ? 19.812 -61 -17.875 1 38.59 105 PHE A CA 1
ATOM 818 C C . PHE A 1 105 ? 19.531 -62.062 -18.938 1 38.59 105 PHE A C 1
ATOM 820 O O . PHE A 1 105 ? 19.797 -63.25 -18.734 1 38.59 105 PHE A O 1
ATOM 827 N N . GLY A 1 106 ? 18.688 -61.75 -19.922 1 35.44 106 GLY A N 1
ATOM 828 C CA . GLY A 1 106 ? 18.375 -62.875 -20.781 1 35.44 106 GLY A CA 1
ATOM 829 C C . GLY A 1 106 ? 19.547 -63.344 -21.594 1 35.44 106 GLY A C 1
ATOM 830 O O . GLY A 1 106 ? 19.547 -63.25 -22.828 1 35.44 106 GLY A O 1
ATOM 831 N N . GLY A 1 107 ? 20.734 -63.188 -20.969 1 32.91 107 GLY A N 1
ATOM 832 C CA . GLY A 1 107 ? 21.875 -63.656 -21.75 1 32.91 107 GLY A CA 1
ATOM 833 C C . GLY A 1 107 ? 21.719 -65.125 -22.203 1 32.91 107 GLY A C 1
ATOM 834 O O . GLY A 1 107 ? 20.844 -65.812 -21.719 1 32.91 107 GLY A O 1
ATOM 835 N N . ALA A 1 108 ? 22.766 -65.688 -22.969 1 38.38 108 ALA A N 1
ATOM 836 C CA . ALA A 1 108 ? 23.141 -66.75 -23.906 1 38.38 108 ALA A CA 1
ATOM 837 C C . ALA A 1 108 ? 23.109 -68.125 -23.234 1 38.38 108 ALA A C 1
ATOM 839 O O . ALA A 1 108 ? 24.062 -68.5 -22.547 1 38.38 108 ALA A O 1
ATOM 840 N N . LEU A 1 109 ? 22.109 -68.5 -22.469 1 26.62 109 LEU A N 1
ATOM 841 C CA . LEU A 1 109 ? 22.281 -69.938 -22.484 1 26.62 109 LEU A CA 1
ATOM 842 C C . LEU A 1 109 ? 21.844 -70.562 -23.828 1 26.62 109 LEU A C 1
ATOM 844 O O . LEU A 1 109 ? 20.891 -70.062 -24.438 1 26.62 109 LEU A O 1
ATOM 848 N N . MET B 1 1 ? -13.484 -10.125 -8.656 1 82.94 1 MET B N 1
ATOM 849 C CA . MET B 1 1 ? -12.961 -8.914 -9.289 1 82.94 1 MET B CA 1
ATOM 850 C C . MET B 1 1 ? -11.883 -9.242 -10.312 1 82.94 1 MET B C 1
ATOM 852 O O . MET B 1 1 ? -11.055 -10.133 -10.078 1 82.94 1 MET B O 1
ATOM 856 N N . SER B 1 2 ? -11.992 -8.609 -11.469 1 93.19 2 SER B N 1
ATOM 857 C CA . SER B 1 2 ? -11.031 -8.914 -12.523 1 93.19 2 SER B CA 1
ATOM 858 C C . SER B 1 2 ? -9.719 -8.164 -12.305 1 93.19 2 SER B C 1
ATOM 860 O O . SER B 1 2 ? -9.672 -7.191 -11.547 1 93.19 2 SER B O 1
ATOM 862 N N . LEU B 1 3 ? -8.688 -8.633 -12.906 1 95.06 3 LEU B N 1
ATOM 863 C CA . LEU B 1 3 ? -7.375 -8.016 -12.75 1 95.06 3 LEU B CA 1
ATOM 864 C C . LEU B 1 3 ? -7.395 -6.57 -13.242 1 95.06 3 LEU B C 1
ATOM 866 O O . LEU B 1 3 ? -6.883 -5.676 -12.562 1 95.06 3 LEU B O 1
ATOM 870 N N . PRO B 1 4 ? -8.047 -6.297 -14.414 1 95.38 4 PRO B N 1
ATOM 871 C CA . PRO B 1 4 ? -8.133 -4.902 -14.844 1 95.38 4 PRO B CA 1
ATOM 872 C C . PRO B 1 4 ? -8.875 -4.02 -13.844 1 95.38 4 PRO B C 1
ATOM 874 O O . PRO B 1 4 ? -8.516 -2.855 -13.648 1 95.38 4 PRO B O 1
ATOM 877 N N . ARG B 1 5 ? -9.828 -4.535 -13.195 1 97.19 5 ARG B N 1
ATOM 878 C CA . ARG B 1 5 ? -10.57 -3.77 -12.195 1 97.19 5 ARG B CA 1
ATOM 879 C C . ARG B 1 5 ? -9.703 -3.48 -10.977 1 97.19 5 ARG B C 1
ATOM 881 O O . ARG B 1 5 ? -9.758 -2.383 -10.414 1 97.19 5 ARG B O 1
ATOM 888 N N . ILE B 1 6 ? -8.938 -4.426 -10.578 1 98 6 ILE B N 1
ATOM 889 C CA . ILE B 1 6 ? -8.055 -4.227 -9.438 1 98 6 ILE B CA 1
ATOM 890 C C . ILE B 1 6 ? -7.043 -3.127 -9.75 1 98 6 ILE B C 1
ATOM 892 O O . ILE B 1 6 ? -6.777 -2.26 -8.914 1 98 6 ILE B O 1
ATOM 896 N N . ARG B 1 7 ? -6.535 -3.234 -10.945 1 97.94 7 ARG B N 1
ATOM 897 C CA . ARG B 1 7 ? -5.605 -2.197 -11.375 1 97.94 7 ARG B CA 1
ATOM 898 C C . ARG B 1 7 ? -6.258 -0.821 -11.336 1 97.94 7 ARG B C 1
ATOM 900 O O . ARG B 1 7 ? -5.68 0.132 -10.812 1 97.94 7 ARG B O 1
ATOM 907 N N . SER B 1 8 ? -7.402 -0.732 -11.859 1 98.25 8 SER B N 1
ATOM 908 C CA . SER B 1 8 ? -8.148 0.523 -11.883 1 98.25 8 SER B CA 1
ATOM 909 C C . SER B 1 8 ? -8.438 1.02 -10.477 1 98.25 8 SER B C 1
ATOM 911 O O . SER B 1 8 ? -8.367 2.221 -10.203 1 98.25 8 SER B O 1
ATOM 913 N N . ASP B 1 9 ? -8.789 0.13 -9.625 1 98.31 9 ASP B N 1
ATOM 914 C CA . ASP B 1 9 ? -9.062 0.493 -8.242 1 98.31 9 ASP B CA 1
ATOM 915 C C . ASP B 1 9 ? -7.816 1.062 -7.566 1 98.31 9 ASP B C 1
ATOM 917 O O . ASP B 1 9 ? -7.891 2.074 -6.867 1 98.31 9 ASP B O 1
ATOM 921 N N . LEU B 1 10 ? -6.691 0.399 -7.809 1 98.62 10 LEU B N 1
ATOM 922 C CA . LEU B 1 10 ? -5.453 0.877 -7.199 1 98.62 10 LEU B CA 1
ATOM 923 C C . LEU B 1 10 ? -5.094 2.266 -7.715 1 98.62 10 LEU B C 1
ATOM 925 O O . LEU B 1 10 ? -4.703 3.141 -6.941 1 98.62 10 LEU B O 1
ATOM 929 N N . HIS B 1 11 ? -5.262 2.523 -8.992 1 98.56 11 HIS B N 1
ATOM 930 C CA . HIS B 1 11 ? -5.051 3.854 -9.547 1 98.56 11 HIS B CA 1
ATOM 931 C C . HIS B 1 11 ? -6.02 4.863 -8.945 1 98.56 11 HIS B C 1
ATOM 933 O O . HIS B 1 11 ? -5.625 5.977 -8.594 1 98.56 11 HIS B O 1
ATOM 939 N N . GLY B 1 12 ? -7.27 4.473 -8.859 1 98.38 12 GLY B N 1
ATOM 940 C CA . GLY B 1 12 ? -8.281 5.336 -8.273 1 98.38 12 GLY B CA 1
ATOM 941 C C . GLY B 1 12 ? -7.992 5.699 -6.828 1 98.38 12 GLY B C 1
ATOM 942 O O . GLY B 1 12 ? -8.258 6.824 -6.398 1 98.38 12 GLY B O 1
ATOM 943 N N . GLN B 1 13 ? -7.473 4.789 -6.121 1 97.94 13 GLN B N 1
ATOM 944 C CA . GLN B 1 13 ? -7.129 5.023 -4.723 1 97.94 13 GLN B CA 1
ATOM 945 C C . GLN B 1 13 ? -5.996 6.039 -4.598 1 97.94 13 GLN B C 1
ATOM 947 O O . GLN B 1 13 ? -6.012 6.887 -3.703 1 97.94 13 GLN B O 1
ATOM 952 N N . VAL B 1 14 ? -5.02 5.93 -5.492 1 98.38 14 VAL B N 1
ATOM 953 C CA . VAL B 1 14 ? -3.959 6.934 -5.527 1 98.38 14 VAL B CA 1
ATOM 954 C C . VAL B 1 14 ? -4.555 8.305 -5.832 1 98.38 14 VAL B C 1
ATOM 956 O O . VAL B 1 14 ? -4.223 9.289 -5.172 1 98.38 14 VAL B O 1
ATOM 959 N N . ASP B 1 15 ? -5.438 8.336 -6.812 1 97.69 15 ASP B N 1
ATOM 960 C CA . ASP B 1 15 ? -6.074 9.602 -7.172 1 97.69 15 ASP B CA 1
ATOM 961 C C . ASP B 1 15 ? -6.859 10.172 -5.996 1 97.69 15 ASP B C 1
ATOM 963 O O . ASP B 1 15 ? -6.801 11.375 -5.734 1 97.69 15 ASP B O 1
ATOM 967 N N . GLU B 1 16 ? -7.531 9.359 -5.305 1 96.94 16 GLU B N 1
ATOM 968 C CA . GLU B 1 16 ? -8.312 9.805 -4.152 1 96.94 16 GLU B CA 1
ATOM 969 C C . GLU B 1 16 ? -7.406 10.359 -3.055 1 96.94 16 GLU B C 1
ATOM 971 O O . GLU B 1 16 ? -7.742 11.352 -2.41 1 96.94 16 GLU B O 1
ATOM 976 N N . LEU B 1 17 ? -6.312 9.672 -2.832 1 97.44 17 LEU B N 1
ATOM 977 C CA . LEU B 1 17 ? -5.355 10.125 -1.828 1 97.44 17 LEU B CA 1
ATOM 978 C C . LEU B 1 17 ? -4.879 11.547 -2.135 1 97.44 17 LEU B C 1
ATOM 980 O O . LEU B 1 17 ? -4.707 12.359 -1.223 1 97.44 17 LEU B O 1
ATOM 984 N N . PHE B 1 18 ? -4.762 11.852 -3.389 1 96.69 18 PHE B N 1
ATOM 985 C CA . PHE B 1 18 ? -4.191 13.141 -3.779 1 96.69 18 PHE B CA 1
ATOM 986 C C . PHE B 1 18 ? -5.285 14.094 -4.242 1 96.69 18 PHE B C 1
ATOM 988 O O . PHE B 1 18 ? -4.992 15.156 -4.805 1 96.69 18 PHE B O 1
ATOM 995 N N . ALA B 1 19 ? -6.527 13.633 -4.105 1 89.44 19 ALA B N 1
ATOM 996 C CA . ALA B 1 19 ? -7.641 14.484 -4.512 1 89.44 19 ALA B CA 1
ATOM 997 C C . ALA B 1 19 ? -7.688 15.766 -3.678 1 89.44 19 ALA B C 1
ATOM 999 O O . ALA B 1 19 ? -8.031 16.828 -4.188 1 89.44 19 ALA B O 1
ATOM 1000 N N . ALA B 1 20 ? -7.387 15.555 -2.422 1 76.5 20 ALA B N 1
ATOM 1001 C CA . ALA B 1 20 ? -7.359 16.766 -1.595 1 76.5 20 ALA B CA 1
ATOM 1002 C C . ALA B 1 20 ? -6.023 17.484 -1.73 1 76.5 20 ALA B C 1
ATOM 1004 O O . ALA B 1 20 ? -5.008 16.875 -2.07 1 76.5 20 ALA B O 1
ATOM 1005 N N . ASP B 1 21 ? -6.074 18.828 -1.564 1 84.06 21 ASP B N 1
ATOM 1006 C CA . ASP B 1 21 ? -4.852 19.625 -1.452 1 84.06 21 ASP B CA 1
ATOM 1007 C C . ASP B 1 21 ? -4.207 19.453 -0.08 1 84.06 21 ASP B C 1
ATOM 1009 O O . ASP B 1 21 ? -4.594 20.109 0.884 1 84.06 21 ASP B O 1
ATOM 1013 N N . PHE B 1 22 ? -3.24 18.578 -0.043 1 87.12 22 PHE B N 1
ATOM 1014 C CA . PHE B 1 22 ? -2.607 18.203 1.216 1 87.12 22 PHE B CA 1
ATOM 1015 C C . PHE B 1 22 ? -2.15 19.438 1.978 1 87.12 22 PHE B C 1
ATOM 1017 O O . PHE B 1 22 ? -2.285 19.516 3.201 1 87.12 22 PHE B O 1
ATOM 1024 N N . LEU B 1 23 ? -1.661 20.359 1.251 1 83.56 23 LEU B N 1
ATOM 1025 C CA . LEU B 1 23 ? -1.049 21.516 1.889 1 83.56 23 LEU B CA 1
ATOM 1026 C C . LEU B 1 23 ? -2.113 22.484 2.408 1 83.56 23 LEU B C 1
ATOM 1028 O O . LEU B 1 23 ? -1.824 23.344 3.238 1 83.56 23 LEU B O 1
ATOM 1032 N N . ARG B 1 24 ? -3.348 22.281 1.953 1 90.31 24 ARG B N 1
ATOM 1033 C CA . ARG B 1 24 ? -4.441 23.125 2.418 1 90.31 24 ARG B CA 1
ATOM 1034 C C . ARG B 1 24 ? -5.34 22.375 3.393 1 90.31 24 ARG B 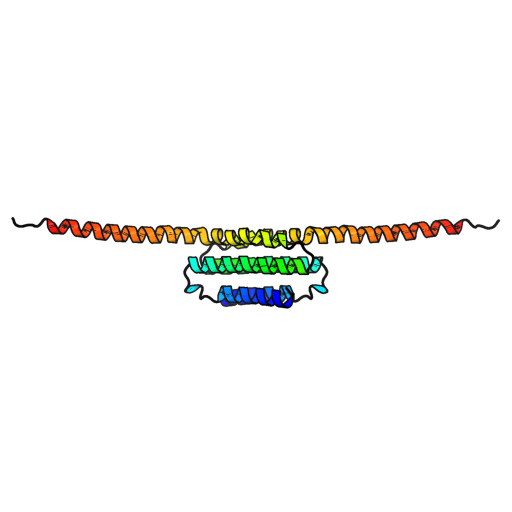C 1
ATOM 1036 O O . ARG B 1 24 ? -6.277 22.953 3.949 1 90.31 24 ARG B O 1
ATOM 1043 N N . SER B 1 25 ? -5.02 21.125 3.572 1 92.56 25 SER B N 1
ATOM 1044 C CA . SER B 1 25 ? -5.797 20.281 4.473 1 92.56 25 SER B CA 1
ATOM 1045 C C . SER B 1 25 ? -5.18 20.25 5.867 1 92.56 25 SER B C 1
ATOM 1047 O O . SER B 1 25 ? -3.98 20.484 6.027 1 92.56 25 SER B O 1
ATOM 1049 N N . SER B 1 26 ? -6.031 20.047 6.867 1 92.38 26 SER B N 1
ATOM 1050 C CA . SER B 1 26 ? -5.527 19.859 8.227 1 92.38 26 SER B CA 1
ATOM 1051 C C . SER B 1 26 ? -4.773 18.547 8.367 1 92.38 26 SER B C 1
ATOM 1053 O O . SER B 1 26 ? -4.91 17.656 7.535 1 92.38 26 SER B O 1
ATOM 1055 N N . ASP B 1 27 ? -4.031 18.453 9.406 1 92.75 27 ASP B N 1
ATOM 1056 C CA . ASP B 1 27 ? -3.334 17.203 9.711 1 92.75 27 ASP B CA 1
ATOM 1057 C C . ASP B 1 27 ? -4.32 16.047 9.875 1 92.75 27 ASP B C 1
ATOM 1059 O O . ASP B 1 27 ? -4.055 14.93 9.422 1 92.75 27 ASP B O 1
ATOM 1063 N N . ALA B 1 28 ? -5.449 16.359 10.516 1 93.62 28 ALA B N 1
ATOM 1064 C CA . ALA B 1 28 ? -6.469 15.344 10.734 1 93.62 28 ALA B CA 1
ATOM 1065 C C . ALA B 1 28 ? -7.023 14.828 9.414 1 93.62 28 ALA B C 1
ATOM 1067 O O . ALA B 1 28 ? -7.227 13.625 9.242 1 93.62 28 ALA B O 1
ATOM 1068 N N . GLN B 1 29 ? -7.195 15.742 8.539 1 95.06 29 GLN B N 1
ATOM 1069 C CA . GLN B 1 29 ? -7.707 15.375 7.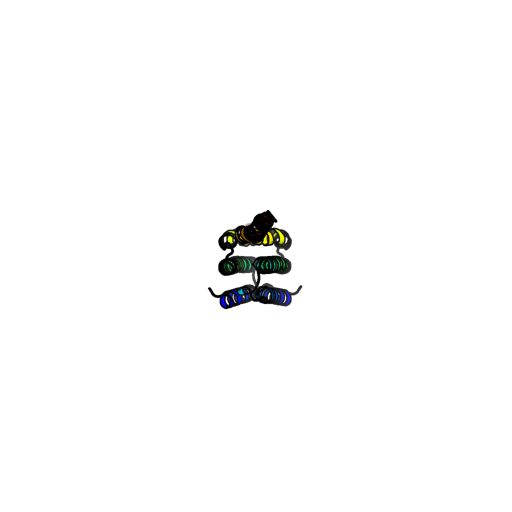223 1 95.06 29 GLN B CA 1
ATOM 1070 C C . GLN B 1 29 ? -6.684 14.555 6.445 1 95.06 29 GLN B C 1
ATOM 1072 O O . GLN B 1 29 ? -7.031 13.547 5.816 1 95.06 29 GLN B O 1
ATOM 1077 N N . ASN B 1 30 ? -5.484 14.992 6.504 1 96.75 30 ASN B N 1
ATOM 1078 C CA . ASN B 1 30 ? -4.41 14.266 5.832 1 96.75 30 ASN B CA 1
ATOM 1079 C C . ASN B 1 30 ? -4.23 12.867 6.414 1 96.75 30 ASN B C 1
ATOM 1081 O O . ASN B 1 30 ? -4.031 11.898 5.672 1 96.75 30 ASN B O 1
ATOM 1085 N N . GLN B 1 31 ? -4.297 12.805 7.695 1 96.81 31 GLN B N 1
ATOM 1086 C CA . GLN B 1 31 ? -4.195 11.523 8.383 1 96.81 31 GLN B CA 1
ATOM 1087 C C . GLN B 1 31 ? -5.309 10.57 7.953 1 96.81 31 GLN B C 1
ATOM 1089 O O . GLN B 1 31 ? -5.055 9.398 7.668 1 96.81 31 GLN B O 1
ATOM 1094 N N . MET B 1 32 ? -6.504 11.086 7.875 1 96.81 32 MET B N 1
ATOM 1095 C CA . MET B 1 32 ? -7.648 10.273 7.477 1 96.81 32 MET B CA 1
ATOM 1096 C C . MET B 1 32 ? -7.512 9.805 6.031 1 96.81 32 MET B C 1
ATOM 1098 O O . MET B 1 32 ? -7.824 8.656 5.711 1 96.81 32 MET B O 1
ATOM 1102 N N . ALA B 1 33 ? -7.062 10.664 5.18 1 97.31 33 ALA B N 1
ATOM 1103 C CA . ALA B 1 33 ? -6.863 10.305 3.775 1 97.31 33 ALA B CA 1
ATOM 1104 C C . ALA B 1 33 ? -5.875 9.148 3.639 1 97.31 33 ALA B C 1
ATOM 1106 O O . ALA B 1 33 ? -6.098 8.219 2.857 1 97.31 33 ALA B O 1
ATOM 1107 N N . LEU B 1 34 ? -4.785 9.242 4.398 1 98.12 34 LEU B N 1
ATOM 1108 C CA . LEU B 1 34 ? -3.77 8.188 4.352 1 98.12 34 LEU B CA 1
ATOM 1109 C C . LEU B 1 34 ? -4.324 6.875 4.879 1 98.12 34 LEU B C 1
ATOM 1111 O O . LEU B 1 34 ? -4.051 5.809 4.32 1 98.12 34 LEU B O 1
ATOM 1115 N N . LYS B 1 35 ? -5.113 6.922 5.926 1 98.19 35 LYS B N 1
ATOM 1116 C CA . LYS B 1 35 ? -5.734 5.719 6.477 1 98.19 35 LYS B CA 1
ATOM 1117 C C . LYS B 1 35 ? -6.664 5.066 5.461 1 98.19 35 LYS B C 1
ATOM 1119 O O . LYS B 1 35 ? -6.641 3.848 5.281 1 98.19 35 LYS B O 1
ATOM 1124 N N . CYS B 1 36 ? -7.48 5.879 4.832 1 97.88 36 CYS B N 1
ATOM 1125 C CA . CYS B 1 36 ? -8.398 5.367 3.818 1 97.88 36 CYS B CA 1
ATOM 1126 C C . CYS B 1 36 ? -7.637 4.742 2.658 1 97.88 36 CYS B C 1
ATOM 1128 O O . CYS B 1 36 ? -8.016 3.68 2.16 1 97.88 36 CYS B O 1
ATOM 1130 N N . PHE B 1 37 ? -6.574 5.402 2.275 1 98.5 37 PHE B N 1
ATOM 1131 C CA . PHE B 1 37 ? -5.75 4.867 1.199 1 98.5 37 PHE B CA 1
ATOM 1132 C C . PHE B 1 37 ? -5.223 3.484 1.558 1 98.5 37 PHE B C 1
ATOM 1134 O O . PHE B 1 37 ? -5.363 2.539 0.777 1 98.5 37 PHE B O 1
ATOM 1141 N N . LEU B 1 38 ? -4.625 3.357 2.703 1 98.69 38 LEU B N 1
ATOM 1142 C CA . LEU B 1 38 ? -4.02 2.086 3.09 1 98.69 38 LEU B CA 1
ATOM 1143 C C . LEU B 1 38 ? -5.078 1.001 3.238 1 98.69 38 LEU B C 1
ATOM 1145 O O . LEU B 1 38 ? -4.887 -0.127 2.779 1 98.69 38 LEU B O 1
ATOM 1149 N N . SER B 1 39 ? -6.176 1.329 3.824 1 98.5 39 SER B N 1
ATOM 1150 C CA . SER B 1 39 ? -7.262 0.361 3.963 1 98.5 39 SER B CA 1
ATOM 1151 C C . SER B 1 39 ? -7.727 -0.145 2.602 1 98.5 39 SER B C 1
ATOM 1153 O O . SER B 1 39 ? -7.855 -1.354 2.395 1 98.5 39 SER B O 1
ATOM 1155 N N . SER B 1 40 ? -7.922 0.72 1.73 1 98.25 40 SER B N 1
ATOM 1156 C CA . SER B 1 40 ? -8.406 0.363 0.402 1 98.25 40 SER B CA 1
ATOM 1157 C C . SER B 1 40 ? -7.34 -0.374 -0.398 1 98.25 40 SER B C 1
ATOM 1159 O O . SER B 1 40 ? -7.645 -1.315 -1.132 1 98.25 40 SER B O 1
ATOM 1161 N N . ALA B 1 41 ? -6.117 0.089 -0.303 1 98.56 41 ALA B N 1
ATOM 1162 C CA . ALA B 1 41 ? -5.023 -0.57 -1.015 1 98.56 41 ALA B CA 1
ATOM 1163 C C . ALA B 1 41 ? -4.887 -2.027 -0.581 1 98.56 41 ALA B C 1
ATOM 1165 O O . ALA B 1 41 ? -4.738 -2.92 -1.419 1 98.56 41 ALA B O 1
ATOM 1166 N N . TYR B 1 42 ? -4.949 -2.258 0.697 1 98.69 42 TYR B N 1
ATOM 1167 C CA . TYR B 1 42 ? -4.809 -3.625 1.187 1 98.69 42 TYR B CA 1
ATOM 1168 C C . TYR B 1 42 ? -6.012 -4.473 0.793 1 98.69 42 TYR 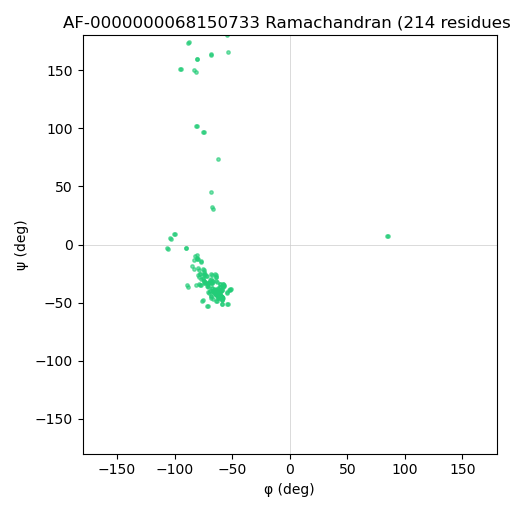B C 1
ATOM 1170 O O . TYR B 1 42 ? -5.883 -5.68 0.582 1 98.69 42 TYR B O 1
ATOM 1178 N N . SER B 1 43 ? -7.168 -3.867 0.662 1 98.44 43 SER B N 1
ATOM 1179 C CA . SER B 1 43 ? -8.312 -4.586 0.108 1 98.44 43 SER B CA 1
ATOM 1180 C C . SER B 1 43 ? -8.055 -5 -1.338 1 98.44 43 SER B C 1
ATOM 1182 O O . SER B 1 43 ? -8.344 -6.133 -1.724 1 98.44 43 SER B O 1
ATOM 1184 N N . SER B 1 44 ? -7.523 -4.145 -2.119 1 98.62 44 SER B N 1
ATOM 1185 C CA . SER B 1 44 ? -7.18 -4.453 -3.504 1 98.62 44 SER B CA 1
ATOM 1186 C C . SER B 1 44 ? -6.094 -5.52 -3.582 1 98.62 44 SER B C 1
ATOM 1188 O O . SER B 1 44 ? -6.148 -6.41 -4.43 1 98.62 44 SER B O 1
ATOM 1190 N N . LEU B 1 45 ? -5.152 -5.434 -2.68 1 98.5 45 LEU B N 1
ATOM 1191 C CA . LEU B 1 45 ? -4.074 -6.418 -2.66 1 98.5 45 LEU B CA 1
ATOM 1192 C C . LEU B 1 45 ? -4.605 -7.793 -2.27 1 98.5 45 LEU B C 1
ATOM 1194 O O . LEU B 1 45 ? -4.141 -8.812 -2.785 1 98.5 45 LEU B O 1
ATOM 1198 N N . ALA B 1 46 ? -5.543 -7.789 -1.359 1 98.62 46 ALA B N 1
ATOM 1199 C CA . ALA B 1 46 ? -6.188 -9.055 -1.011 1 98.62 46 ALA B CA 1
ATOM 1200 C C . ALA B 1 46 ? -6.855 -9.688 -2.229 1 98.62 46 ALA B C 1
ATOM 1202 O O . ALA B 1 46 ? -6.703 -10.883 -2.477 1 98.62 46 ALA B O 1
ATOM 1203 N N . SER B 1 47 ? -7.562 -8.875 -2.994 1 98.5 47 SER B N 1
ATOM 1204 C CA . SER B 1 47 ? -8.211 -9.352 -4.211 1 98.5 47 SER B CA 1
ATOM 1205 C C . SER B 1 47 ? -7.191 -9.875 -5.215 1 98.5 47 SER B C 1
ATOM 1207 O O . SER B 1 47 ? -7.41 -10.906 -5.855 1 98.5 47 SER B O 1
ATOM 1209 N N . LEU B 1 48 ? -6.125 -9.188 -5.34 1 98.06 48 LEU B N 1
ATOM 1210 C CA . LEU B 1 48 ? -5.07 -9.617 -6.254 1 98.06 48 LEU B CA 1
ATOM 1211 C C . LEU B 1 48 ? -4.484 -10.953 -5.824 1 98.06 48 LEU B C 1
ATOM 1213 O O . LEU B 1 48 ? -4.312 -11.852 -6.648 1 98.06 48 LEU B O 1
ATOM 1217 N N . ALA B 1 49 ? -4.152 -11.023 -4.523 1 97.81 49 ALA B N 1
ATOM 1218 C CA . ALA B 1 49 ? -3.611 -12.273 -3.994 1 97.81 49 ALA B CA 1
ATOM 1219 C C . ALA B 1 49 ? -4.543 -13.445 -4.297 1 97.81 49 ALA B C 1
ATOM 1221 O O . ALA B 1 49 ? -4.09 -14.508 -4.719 1 97.81 49 ALA B O 1
ATOM 1222 N N . TRP B 1 50 ? -5.816 -13.211 -4.148 1 97.31 50 TRP B N 1
ATOM 1223 C CA . TRP B 1 50 ? -6.812 -14.242 -4.426 1 97.31 50 TRP B CA 1
ATOM 1224 C C . TRP B 1 50 ? -6.754 -14.672 -5.891 1 97.31 50 TRP B C 1
ATOM 1226 O O . TRP B 1 50 ? -6.785 -15.867 -6.195 1 97.31 50 TRP B O 1
ATOM 1236 N N . HIS B 1 51 ? -6.629 -13.797 -6.816 1 96.12 51 HIS B N 1
ATOM 1237 C CA . HIS B 1 51 ? -6.555 -14.094 -8.242 1 96.12 51 HIS B CA 1
ATOM 1238 C C . HIS B 1 51 ? -5.301 -14.898 -8.57 1 96.12 51 HIS B C 1
ATOM 1240 O O . HIS B 1 51 ? -5.293 -15.68 -9.531 1 96.12 51 HIS B O 1
ATOM 1246 N N . LEU B 1 52 ? -4.34 -14.688 -7.781 1 96.12 52 LEU B N 1
ATOM 1247 C CA . LEU B 1 52 ? -3.061 -15.336 -8.047 1 96.12 52 LEU B CA 1
ATOM 1248 C C . LEU B 1 52 ? -2.988 -16.688 -7.363 1 96.12 52 LEU B C 1
ATOM 1250 O O . LEU B 1 52 ? -1.98 -17.391 -7.469 1 96.12 52 LEU B O 1
ATOM 1254 N N . GLY B 1 53 ? -4 -17.047 -6.621 1 95.69 53 GLY B N 1
ATOM 1255 C CA . GLY B 1 53 ? -4.031 -18.312 -5.918 1 95.69 53 GLY B CA 1
ATOM 1256 C C . GLY B 1 53 ? -3.342 -18.266 -4.566 1 95.69 53 GLY B C 1
ATOM 1257 O O . GLY B 1 53 ? -3.086 -19.312 -3.959 1 95.69 53 GLY B O 1
ATOM 1258 N N . ALA B 1 54 ? -2.93 -17.062 -4.129 1 97.38 54 ALA B N 1
ATOM 1259 C CA . ALA B 1 54 ? -2.299 -16.859 -2.828 1 97.38 54 ALA B CA 1
ATOM 1260 C C . ALA B 1 54 ? -3.346 -16.625 -1.741 1 97.38 54 ALA B C 1
ATOM 1262 O O . ALA B 1 54 ? -4.547 -16.594 -2.021 1 97.38 54 ALA B O 1
ATOM 1263 N N . ASP B 1 55 ? -2.9 -16.547 -0.509 1 98.44 55 ASP B N 1
ATOM 1264 C CA . ASP B 1 55 ? -3.799 -16.391 0.629 1 98.44 55 ASP B CA 1
ATOM 1265 C C . ASP B 1 55 ? -4.211 -14.93 0.798 1 98.44 55 ASP B C 1
ATOM 1267 O O . ASP B 1 55 ? -3.475 -14.133 1.384 1 98.44 55 ASP B O 1
ATOM 1271 N N . ALA B 1 56 ? -5.348 -14.57 0.402 1 98.38 56 ALA B N 1
ATOM 1272 C CA . ALA B 1 56 ? -5.871 -13.211 0.435 1 98.38 56 ALA B CA 1
ATOM 1273 C C . ALA B 1 56 ? -6.031 -12.719 1.87 1 98.38 56 ALA B C 1
ATOM 1275 O O . ALA B 1 56 ? -6.016 -11.516 2.125 1 98.38 56 ALA B O 1
ATOM 1276 N N . HIS B 1 57 ? -6.207 -13.609 2.842 1 98.5 57 HIS B N 1
ATOM 1277 C CA . HIS B 1 57 ? -6.512 -13.25 4.223 1 98.5 57 HIS B CA 1
ATOM 1278 C C . HIS B 1 57 ? -5.328 -12.555 4.887 1 98.5 57 HIS B C 1
ATOM 1280 O O . HIS B 1 57 ? -5.512 -11.766 5.816 1 98.5 57 HIS B O 1
ATOM 1286 N N . VAL B 1 58 ? -4.188 -12.852 4.387 1 98.62 58 VAL B N 1
ATOM 1287 C CA . VAL B 1 58 ? -2.982 -12.227 4.926 1 98.62 58 VAL B CA 1
ATOM 1288 C C . VAL B 1 58 ? -3.055 -10.711 4.738 1 98.62 58 VAL B C 1
ATOM 1290 O O . VAL B 1 58 ? -2.793 -9.953 5.672 1 98.62 58 VAL B O 1
ATOM 1293 N N . PHE B 1 59 ? -3.5 -10.258 3.6 1 98.56 59 PHE B N 1
ATOM 1294 C CA . PHE B 1 59 ? -3.617 -8.836 3.316 1 98.56 59 PHE B CA 1
ATOM 1295 C C . PHE B 1 59 ? -4.852 -8.25 3.992 1 98.56 59 PHE B C 1
ATOM 1297 O O . PHE B 1 59 ? -4.832 -7.098 4.445 1 98.56 59 PHE B O 1
ATOM 1304 N N . GLN B 1 60 ? -5.879 -9.023 4.062 1 98.31 60 GLN B N 1
ATOM 1305 C CA . GLN B 1 60 ? -7.09 -8.562 4.727 1 98.31 60 GLN B CA 1
ATOM 1306 C C . GLN B 1 60 ? -6.824 -8.25 6.199 1 98.31 60 GLN B C 1
ATOM 1308 O O . GLN B 1 60 ? -7.266 -7.219 6.711 1 98.31 60 GLN B O 1
ATOM 1313 N N . ARG B 1 61 ? -6.066 -9.055 6.785 1 98.19 61 ARG B N 1
ATOM 1314 C CA . ARG B 1 61 ? -5.781 -8.898 8.211 1 98.19 61 ARG B CA 1
ATOM 1315 C C . ARG B 1 61 ? -4.824 -7.738 8.453 1 98.19 61 ARG B C 1
ATOM 1317 O O . ARG B 1 61 ? -4.855 -7.113 9.516 1 98.19 61 ARG B O 1
ATOM 1324 N N . GLU B 1 62 ? -4.059 -7.477 7.434 1 98.31 62 GLU B N 1
ATOM 1325 C CA . GLU B 1 62 ? -3.049 -6.434 7.59 1 98.31 62 GLU B CA 1
ATOM 1326 C C . GLU B 1 62 ? -3.662 -5.043 7.438 1 98.31 62 GLU B C 1
ATOM 1328 O O . GLU B 1 62 ? -3.041 -4.043 7.805 1 98.31 62 GLU B O 1
ATOM 1333 N N . ALA B 1 63 ? -4.891 -4.918 6.961 1 97.81 63 ALA B N 1
ATOM 1334 C CA . ALA B 1 63 ? -5.516 -3.629 6.68 1 97.81 63 ALA B CA 1
ATOM 1335 C C . ALA B 1 63 ? -5.574 -2.762 7.934 1 97.81 63 ALA B C 1
ATOM 1337 O O . ALA B 1 63 ? -5.211 -1.585 7.902 1 97.81 63 ALA B O 1
ATOM 1338 N N . GLN B 1 64 ? -5.957 -3.309 9.016 1 97.44 64 GLN B N 1
ATOM 1339 C CA . GLN B 1 64 ? -6.105 -2.527 10.242 1 97.44 64 GLN B CA 1
ATOM 1340 C C . GLN B 1 64 ? -4.746 -2.125 10.805 1 97.44 64 GLN B C 1
ATOM 1342 O O . GLN B 1 64 ? -4.508 -0.948 11.086 1 97.44 64 GLN B O 1
ATOM 1347 N N . PRO B 1 65 ? -3.816 -3.08 11.008 1 97.88 65 PRO B N 1
ATOM 1348 C CA . PRO B 1 65 ? -2.477 -2.674 11.438 1 97.88 65 PRO B CA 1
ATOM 1349 C C . PRO B 1 65 ? -1.873 -1.596 10.539 1 97.88 65 PRO B C 1
ATOM 1351 O O . PRO B 1 65 ? -1.193 -0.689 11.031 1 97.88 65 PRO B O 1
ATOM 1354 N N . ALA B 1 66 ? -2.09 -1.66 9.25 1 97.75 66 ALA B N 1
ATOM 1355 C CA . ALA B 1 66 ? -1.549 -0.67 8.32 1 97.75 66 ALA B CA 1
ATOM 1356 C C . ALA B 1 66 ? -2.131 0.714 8.594 1 97.75 66 ALA B C 1
ATOM 1358 O O . ALA B 1 66 ? -1.421 1.719 8.523 1 97.75 66 ALA B O 1
ATOM 1359 N N . THR B 1 67 ? -3.389 0.785 8.914 1 98.12 67 THR B N 1
ATOM 1360 C CA . THR B 1 67 ? -4.004 2.068 9.227 1 98.12 67 THR B CA 1
ATOM 1361 C C . THR B 1 67 ? -3.506 2.59 10.57 1 98.12 67 THR B C 1
ATOM 1363 O O . THR B 1 67 ? -3.361 3.801 10.766 1 98.12 67 THR B O 1
ATOM 1366 N N . ASP B 1 68 ? -3.223 1.699 11.492 1 98.12 68 ASP B N 1
ATOM 1367 C CA . ASP B 1 68 ? -2.668 2.088 12.789 1 98.12 68 ASP B CA 1
ATOM 1368 C C . ASP B 1 68 ? -1.289 2.725 12.625 1 98.12 68 ASP B C 1
ATOM 1370 O O . ASP B 1 68 ? -0.909 3.604 13.398 1 98.12 68 ASP B O 1
ATOM 1374 N N . LEU B 1 69 ? -0.589 2.264 11.609 1 98.38 69 LEU B N 1
ATOM 1375 C CA . LEU B 1 69 ? 0.721 2.828 11.305 1 98.38 69 LEU B CA 1
ATOM 1376 C C . LEU B 1 69 ? 0.621 4.328 11.047 1 98.38 69 LEU B C 1
ATOM 1378 O O . LEU B 1 69 ? 1.544 5.078 11.359 1 98.38 69 LEU B O 1
ATOM 1382 N N . VAL B 1 70 ? -0.496 4.742 10.453 1 98.56 70 VAL B N 1
ATOM 1383 C CA . VAL B 1 70 ? -0.702 6.152 10.148 1 98.56 70 VAL B CA 1
ATOM 1384 C C . VAL B 1 70 ? -0.805 6.949 11.453 1 98.56 70 VAL B C 1
ATOM 1386 O O . VAL B 1 70 ? -0.259 8.047 11.562 1 98.56 70 VAL B O 1
ATOM 1389 N N . ASP B 1 71 ? -1.486 6.336 12.406 1 98 71 ASP B N 1
ATOM 1390 C CA . ASP B 1 71 ? -1.561 6.984 13.711 1 98 71 ASP B CA 1
ATOM 1391 C C . ASP B 1 71 ? -0.169 7.172 14.312 1 98 71 ASP B C 1
ATOM 1393 O O . ASP B 1 71 ? 0.124 8.211 14.906 1 98 71 ASP B O 1
ATOM 1397 N N . ASP B 1 72 ? 0.634 6.207 14.141 1 98.44 72 ASP B N 1
ATOM 1398 C CA . ASP B 1 72 ? 2 6.289 14.648 1 98.44 72 ASP B CA 1
ATOM 1399 C C . ASP B 1 72 ? 2.781 7.398 13.945 1 98.44 72 ASP B C 1
ATOM 1401 O O . ASP B 1 72 ? 3.514 8.148 14.586 1 98.44 72 ASP B O 1
ATOM 1405 N N . ALA B 1 73 ? 2.59 7.535 12.664 1 98.62 73 ALA B N 1
ATOM 1406 C CA . ALA B 1 73 ? 3.312 8.531 11.883 1 98.62 73 ALA B CA 1
ATOM 1407 C C . ALA B 1 73 ? 2.889 9.945 12.273 1 98.62 73 ALA B C 1
ATOM 1409 O O . ALA B 1 73 ? 3.709 10.867 12.289 1 98.62 73 ALA B O 1
ATOM 1410 N N . PHE B 1 74 ? 1.642 10.102 12.633 1 97.94 74 PHE B N 1
ATOM 1411 C CA . PHE B 1 74 ? 1.102 11.43 12.906 1 97.94 74 PHE B CA 1
ATOM 1412 C C . PHE B 1 74 ? 1.057 11.695 14.406 1 97.94 74 PHE B C 1
ATOM 1414 O O . PHE B 1 74 ? 0.454 12.672 14.852 1 97.94 74 PHE B O 1
ATOM 1421 N N . PHE B 1 75 ? 1.629 10.867 15.188 1 97.31 75 PHE B N 1
ATOM 1422 C CA . PHE B 1 75 ? 1.515 10.906 16.641 1 97.31 75 PHE B CA 1
ATOM 1423 C C . PHE B 1 75 ? 1.902 12.281 17.172 1 97.31 75 PHE B C 1
ATOM 1425 O O . PHE B 1 75 ? 1.151 12.891 17.938 1 97.31 75 PHE B O 1
ATO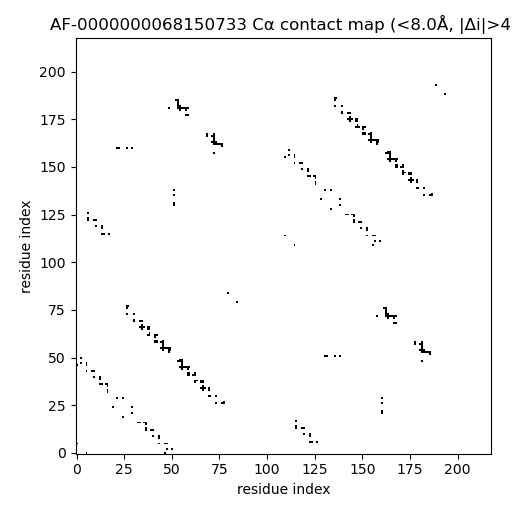M 1432 N N . ALA B 1 76 ? 3.041 12.82 16.812 1 95.25 76 ALA B N 1
ATOM 1433 C CA . ALA B 1 76 ? 3.525 14.109 17.297 1 95.25 76 ALA B CA 1
ATOM 1434 C C . ALA B 1 76 ? 2.604 15.242 16.859 1 95.25 76 ALA B C 1
ATOM 1436 O O . ALA B 1 76 ? 2.297 16.141 17.656 1 95.25 76 ALA B O 1
ATOM 1437 N N . LEU B 1 77 ? 2.145 15.25 15.656 1 94.56 77 LEU B N 1
ATOM 1438 C CA . LEU B 1 77 ? 1.237 16.266 15.141 1 94.56 77 LEU B CA 1
ATOM 1439 C C . LEU B 1 77 ? -0.086 16.25 15.898 1 94.56 77 LEU B C 1
ATOM 1441 O O . LEU B 1 77 ? -0.639 17.297 16.219 1 94.56 77 LEU B O 1
ATOM 1445 N N . ASN B 1 78 ? -0.474 15.062 16.156 1 93.88 78 ASN B N 1
ATOM 1446 C CA . ASN B 1 78 ? -1.718 14.914 16.906 1 93.88 78 ASN B CA 1
ATOM 1447 C C . ASN B 1 78 ? -1.587 15.453 18.328 1 93.88 78 ASN B C 1
ATOM 1449 O O . ASN B 1 78 ? -2.508 16.094 18.844 1 93.88 78 ASN B O 1
ATOM 1453 N N . ARG B 1 79 ? -0.484 15.203 18.906 1 92.75 79 ARG B N 1
ATOM 1454 C CA . ARG B 1 79 ? -0.235 15.695 20.25 1 92.75 79 ARG B CA 1
ATOM 1455 C C . ARG B 1 79 ? -0.192 17.219 20.281 1 92.75 79 ARG B C 1
ATOM 1457 O O . ARG B 1 79 ? -0.732 17.844 21.203 1 92.75 79 ARG B O 1
ATOM 1464 N N . GLU B 1 80 ? 0.382 17.812 19.359 1 89.62 80 GLU B N 1
ATOM 1465 C CA . GLU B 1 80 ? 0.464 19.281 19.266 1 89.62 80 GLU B CA 1
ATOM 1466 C C . GLU B 1 80 ? -0.92 19.891 19.094 1 89.62 80 GLU B C 1
ATOM 1468 O O . GLU B 1 80 ? -1.215 20.938 19.688 1 89.62 80 GLU B O 1
ATOM 1473 N N . ARG B 1 81 ? -1.662 19.281 18.297 1 85.88 81 ARG B N 1
ATOM 1474 C CA . ARG B 1 81 ? -3.018 19.766 18.062 1 85.88 81 ARG B CA 1
ATOM 1475 C C . ARG B 1 81 ? -3.854 19.703 19.328 1 85.88 81 ARG B C 1
ATOM 1477 O O . ARG B 1 81 ? -4.668 20.594 19.594 1 85.88 81 ARG B O 1
ATOM 1484 N N . GLU B 1 82 ? -3.664 18.625 20.031 1 83.44 82 GLU B N 1
ATOM 1485 C CA . GLU B 1 82 ? -4.414 18.438 21.266 1 83.44 82 GLU B CA 1
ATOM 1486 C C . GLU B 1 82 ? -4.023 19.469 22.312 1 83.44 82 GLU B C 1
ATOM 1488 O O . GLU B 1 82 ? -4.875 19.984 23.047 1 83.44 82 GLU B O 1
ATOM 1493 N N . PHE B 1 83 ? -2.727 19.797 22.391 1 78.38 83 PHE B N 1
ATOM 1494 C CA . PHE B 1 83 ? -2.258 20.734 23.422 1 78.38 83 PHE B CA 1
ATOM 1495 C C . PHE B 1 83 ? -2.34 22.156 22.906 1 78.38 83 PHE B C 1
ATOM 1497 O O . PHE B 1 83 ? -2.402 23.109 23.703 1 78.38 83 PHE B O 1
ATOM 1504 N N . GLY B 1 84 ? -2.094 22.312 21.656 1 66.75 84 GLY B N 1
ATOM 1505 C CA . GLY B 1 84 ? -2.207 23.656 21.109 1 66.75 84 GLY B CA 1
ATOM 1506 C C . GLY B 1 84 ? -3.633 24.172 21.078 1 66.75 84 GLY B C 1
ATOM 1507 O O . GLY B 1 84 ? -3.869 25.375 21.234 1 66.75 84 GLY B O 1
ATOM 1508 N N . SER B 1 85 ? -4.527 23.422 20.641 1 59.75 85 SER B N 1
ATOM 1509 C CA . SER B 1 85 ? -5.926 23.844 20.672 1 59.75 85 SER B CA 1
ATOM 1510 C C . SER B 1 85 ? -6.371 24.156 22.094 1 59.75 85 SER B C 1
ATOM 1512 O O . SER B 1 85 ? -7.215 25.016 22.312 1 59.75 85 SER B O 1
ATOM 1514 N N . GLY B 1 86 ? -5.883 23.391 23.078 1 53.62 86 GLY B N 1
ATOM 1515 C CA . GLY B 1 86 ? -6.262 23.656 24.469 1 53.62 86 GLY B CA 1
ATOM 1516 C C . GLY B 1 86 ? -5.566 24.875 25.047 1 53.62 86 GLY B C 1
ATOM 1517 O O . GLY B 1 86 ? -6.141 25.594 25.875 1 53.62 86 GLY B O 1
ATOM 1518 N N . ALA B 1 87 ? -4.238 25.016 24.891 1 52.75 87 ALA B N 1
ATOM 1519 C CA . ALA B 1 87 ? -3.512 26.109 25.516 1 52.75 87 ALA B CA 1
ATOM 1520 C C . ALA B 1 87 ? -3.986 27.453 24.969 1 52.75 87 ALA B C 1
ATOM 1522 O O . ALA B 1 87 ? -4.074 28.438 25.703 1 52.75 87 ALA B O 1
ATOM 1523 N N . ASP B 1 88 ? -4.141 27.484 23.688 1 49.25 88 ASP B N 1
ATOM 1524 C CA . ASP B 1 88 ? -4.621 28.797 23.25 1 49.25 88 ASP B CA 1
ATOM 1525 C C . ASP B 1 88 ? -6.031 29.062 23.766 1 49.25 88 ASP B C 1
ATOM 1527 O O . ASP B 1 88 ? -6.391 30.219 24.031 1 49.25 88 ASP B O 1
ATOM 1531 N N . ALA B 1 89 ? -6.781 28.062 23.906 1 51.06 89 ALA B N 1
ATOM 1532 C CA . ALA B 1 89 ? -8.109 28.312 24.469 1 51.06 89 ALA B CA 1
ATOM 1533 C C . ALA B 1 89 ? -8.016 28.672 25.953 1 51.06 89 ALA B C 1
ATOM 1535 O O . ALA B 1 89 ? -8.758 29.516 26.438 1 51.06 89 ALA B O 1
ATOM 1536 N N . ASN B 1 90 ? -7.098 28.094 26.594 1 48.47 90 ASN B N 1
ATOM 1537 C CA . ASN B 1 90 ? -6.961 28.422 28.016 1 48.47 90 ASN B CA 1
ATOM 1538 C C . ASN B 1 90 ? -6.199 29.719 28.219 1 48.47 90 ASN B C 1
ATOM 1540 O O . ASN B 1 90 ? -6.441 30.438 29.188 1 48.47 90 ASN B O 1
ATOM 1544 N N . GLN B 1 91 ? -5.25 29.969 27.391 1 47.94 91 GLN B N 1
ATOM 1545 C CA . GLN B 1 91 ? -4.52 31.219 27.562 1 47.94 91 GLN B CA 1
ATOM 1546 C C . GLN B 1 91 ? -5.383 32.406 27.172 1 47.94 91 GLN B C 1
ATOM 1548 O O . GLN B 1 91 ? -5.297 33.469 27.797 1 47.94 91 GLN B O 1
ATOM 1553 N N . VAL B 1 92 ? -6.172 32.281 26.188 1 47.56 92 VAL B N 1
ATOM 1554 C CA . VAL B 1 92 ? -7.066 33.375 25.844 1 47.56 92 VAL B CA 1
ATOM 1555 C C . VAL B 1 92 ? -8.109 33.531 26.953 1 47.56 92 VAL B C 1
ATOM 1557 O O . VAL B 1 92 ? -8.453 34.688 27.312 1 47.56 92 VAL B O 1
ATOM 1560 N N . GLN B 1 93 ? -8.438 32.469 27.5 1 49.62 93 GLN B N 1
ATOM 1561 C CA . GLN B 1 93 ? -9.469 32.625 28.531 1 49.62 93 GLN B CA 1
ATOM 1562 C C . GLN B 1 93 ? -8.906 33.219 29.812 1 49.62 93 GLN B C 1
ATOM 1564 O O . GLN B 1 93 ? -9.578 33.969 30.5 1 49.62 93 GLN B O 1
ATOM 1569 N N . ARG B 1 94 ? -7.648 33 30.125 1 52.56 94 ARG B N 1
ATOM 1570 C CA . ARG B 1 94 ? -7.074 33.562 31.344 1 52.56 94 ARG B CA 1
ATOM 1571 C C . ARG B 1 94 ? -6.82 35.031 31.203 1 52.56 94 ARG B C 1
ATOM 1573 O O . ARG B 1 94 ? -6.902 35.781 32.188 1 52.56 94 ARG B O 1
ATOM 1580 N N . GLN B 1 95 ? -6.508 35.5 30 1 47.72 95 GLN B N 1
ATOM 1581 C CA . GLN B 1 95 ? -6.191 36.938 29.844 1 47.72 95 GLN B CA 1
ATOM 1582 C C . GLN B 1 95 ? -7.449 37.781 29.922 1 47.72 95 GLN B C 1
ATOM 1584 O O . GLN B 1 95 ? -7.414 38.906 30.453 1 47.72 95 GLN B O 1
ATOM 1589 N N . LEU B 1 96 ? -8.586 37.219 29.438 1 47.66 96 LEU B N 1
ATOM 1590 C CA . LEU B 1 96 ? -9.82 38.031 29.453 1 47.66 96 LEU B CA 1
ATOM 1591 C C . LEU B 1 96 ? -10.367 38.125 30.875 1 47.66 96 LEU B C 1
ATOM 1593 O O . LEU B 1 96 ? -10.992 39.125 31.219 1 47.66 96 LEU B O 1
ATOM 1597 N N . GLY B 1 97 ? -10 37.125 31.703 1 47.62 97 GLY B N 1
ATOM 1598 C CA . GLY B 1 97 ? -10.578 37.125 33.031 1 47.62 97 GLY B CA 1
ATOM 1599 C C . GLY B 1 97 ? -9.977 38.156 33.969 1 47.62 97 GLY B C 1
ATOM 1600 O O . GLY B 1 97 ? -10.609 38.594 34.938 1 47.62 97 GLY B O 1
ATOM 1601 N N . THR B 1 98 ? -8.648 38.5 33.75 1 48.97 98 THR B N 1
ATOM 1602 C CA . THR B 1 98 ? -7.984 39.344 34.719 1 48.97 98 THR B CA 1
ATOM 1603 C C . THR B 1 98 ? -8.273 40.812 34.406 1 48.97 98 THR B C 1
ATOM 1605 O O . THR B 1 98 ? -8.055 41.688 35.281 1 48.97 98 THR B O 1
ATOM 1608 N N . TYR B 1 99 ? -8.727 41.188 33.156 1 41.97 99 TYR B N 1
ATOM 1609 C CA . TYR B 1 99 ? -8.906 42.594 32.844 1 41.97 99 TYR B CA 1
ATOM 1610 C C . TYR B 1 99 ? -10.125 43.156 33.562 1 41.97 99 TYR B C 1
ATOM 1612 O O . TYR B 1 99 ? -10.211 44.375 33.781 1 41.97 99 TYR B O 1
ATOM 1620 N N . ASN B 1 100 ? -11.195 42.312 33.906 1 44.81 100 ASN B N 1
ATOM 1621 C CA . ASN B 1 100 ? -12.43 42.938 34.375 1 44.81 100 ASN B CA 1
ATOM 1622 C C . ASN B 1 100 ? -12.328 43.375 35.812 1 44.81 100 ASN B C 1
ATOM 1624 O O . ASN B 1 100 ? -13.156 44.125 36.312 1 44.81 100 ASN B O 1
ATOM 1628 N N . SER B 1 101 ? -11.43 42.719 36.594 1 43.19 101 SER B N 1
ATOM 1629 C CA . SER B 1 101 ? -11.617 42.969 38.031 1 43.19 101 SER B CA 1
ATOM 1630 C C . SER B 1 101 ? -11.008 44.312 38.438 1 43.19 101 SER B C 1
ATOM 1632 O O . SER B 1 101 ? -11.172 44.719 39.594 1 43.19 101 SER B O 1
ATOM 1634 N N . ARG B 1 102 ? -10.094 44.875 37.688 1 44.56 102 ARG B N 1
ATOM 1635 C CA . ARG B 1 102 ? -9.391 46 38.281 1 44.56 102 ARG B CA 1
ATOM 1636 C C . ARG B 1 102 ? -10.234 47.281 38.219 1 44.56 102 ARG B C 1
ATOM 1638 O O . ARG B 1 102 ? -9.953 48.25 38.938 1 44.56 102 ARG B O 1
ATOM 1645 N N . GLN B 1 103 ? -11.117 47.375 37.219 1 40.09 103 GLN B N 1
ATOM 1646 C CA . GLN B 1 103 ? -11.586 48.719 36.969 1 40.09 103 GLN B CA 1
ATOM 1647 C C . GLN B 1 103 ? -12.578 49.188 38.031 1 40.09 103 GLN B C 1
ATOM 1649 O O . GLN B 1 103 ? -12.875 50.375 38.125 1 40.09 103 GLN B O 1
ATOM 1654 N N . GLN B 1 104 ? -13.211 48.219 38.719 1 37.72 104 GLN B N 1
ATOM 1655 C CA . GLN B 1 104 ? -14.445 48.75 39.281 1 37.72 104 GLN B CA 1
ATOM 1656 C C . GLN B 1 104 ? -14.18 49.5 40.594 1 37.72 104 GLN B C 1
ATOM 1658 O O . GLN B 1 104 ? -15.109 50.031 41.188 1 37.72 104 GLN B O 1
ATOM 1663 N N . PHE B 1 105 ? -12.953 49.406 41.156 1 38.81 105 PHE B N 1
ATOM 1664 C CA . PHE B 1 105 ? -12.992 49.875 42.531 1 38.81 105 PHE B CA 1
ATOM 1665 C C . PHE B 1 105 ? -12.93 51.406 42.594 1 38.81 105 PHE B C 1
ATOM 1667 O O . PHE B 1 105 ? -12.828 51.969 43.656 1 38.81 105 PHE B O 1
ATOM 1674 N N . GLY B 1 106 ? -12.664 52.031 41.469 1 35.97 106 GLY B N 1
ATOM 1675 C CA . GLY B 1 106 ? -12.445 53.469 41.625 1 35.97 106 GLY B CA 1
ATOM 1676 C C . GLY B 1 106 ? -13.703 54.219 42.062 1 35.97 106 GLY B C 1
ATOM 1677 O O . GLY B 1 106 ? -14.289 54.969 41.281 1 35.97 106 GLY B O 1
ATOM 1678 N N . GLY B 1 107 ? -14.523 53.5 42.812 1 34.41 107 GLY B N 1
ATOM 1679 C CA . GLY B 1 107 ? -15.711 54.219 43.219 1 34.41 107 GLY B CA 1
ATOM 1680 C C . GLY B 1 107 ? -15.391 55.531 43.906 1 34.41 107 GLY B C 1
ATOM 1681 O O . GLY B 1 107 ? -14.25 55.75 44.312 1 34.41 107 GLY B O 1
ATOM 1682 N N . ALA B 1 108 ? -16.453 56.438 44.062 1 40.44 108 ALA B N 1
ATOM 1683 C CA . ALA B 1 108 ? -16.781 57.844 44.375 1 40.44 108 ALA B CA 1
ATOM 1684 C C . ALA B 1 108 ? -16.328 58.188 45.781 1 40.44 108 ALA B C 1
ATOM 1686 O O . ALA B 1 108 ? -16.781 57.594 46.75 1 40.44 108 ALA B O 1
ATOM 1687 N N . LEU B 1 109 ? -15.031 58.375 46.125 1 26.53 109 LEU B N 1
ATOM 1688 C CA . LEU B 1 109 ? -14.914 59.312 47.219 1 26.53 109 LEU B CA 1
ATOM 1689 C C . LEU B 1 109 ? -15.281 60.719 46.781 1 26.53 109 LEU B C 1
ATOM 1691 O O . LEU B 1 109 ? -14.977 61.125 45.656 1 26.53 109 LEU B O 1
#

Organism: Rhizobium meliloti (strain 1021) (NCBI:txid266834)

Radius of gyration: 29.47 Å; Cα contacts (8 Å, |Δi|>4): 186; chains: 2; bounding box: 40×129×71 Å

Secondary structure (DSSP, 8-state):
--HHHHHHHHHHHHHHHTTS-GGGS-HHHHHHHHHHHHHHHHHHHHHHHHHTTS-HHHHHHHHHHHHHHHHHHTHHHHHHHHHHHHHHHHHHHHHHHHHSSSGGG----/--HHHHHHHHHHHHHHHTTS-GGGS-HHHHHHHHHHHHHHHHHHHHHHHHHTTS-HHHHHHHHHHHHHHHHHHTHHHHHHHHHHHHHHHHHHHHHHHHHSSSGGG----

Sequence (218 aa):
MSLPRIRSDLHGQVDELFAADFLRSSDAQNQMALKCFLSSAYSSLASLAWHLGADAHVFQREAQPATDLVDDAFFALNREREFGSGADANQVQRQLGTYNSRQQFGGALMSLPRIRSDLHGQVDELFAADFLRSSDAQNQMALKCFLSSAYSSLASLAWHLGADAHVFQREAQPATDLVDDAFFALNREREFGSGADANQVQRQLGTYNSRQQFGGAL